Protein 1XB7 (pdb70)

Sequence (224 aa):
LEVLFQGPVNALVSHLLVVEPEKLYAMAVATLCDLFDREIVVTISWAKSIPGFSSLSLSDQMSVLQSVWMEVLVLGVAQRSLPLQDELAFAEDLVLDEEGARAAGLGELGAALLQLVRRLQALRLEREEYVLLKALALANSDSVHIEDAEAVEQLREALHEALLEYEAGRRRAGRLLLTLPLLRQTAGKVLAHFYGVKLEGKVPMHKLFLEMLEASELLKYLTT

Secondary structure (DSSP, 8-state):
-GGGGTS-HHHHHHHHHHTSPPP------HHHHHHHHHHHHHHHHHHHTSTTGGGS-HHHHHHHHHHHHHHHHHHHHHHHHTTSSSEEEEETTEEEEHHHHHHTT-TTHHHHHHHHHHHHHHHT--HHHHHHHHHHHHHT---TT-S-HHHHHHHHHHHHHHHHHHHH---HHHHHHTTHHHHHHHHHHHHHHHHHHHHH--S---HHHHHHHH-/-HHHHHH--

GO terms:
  GO:1990837 sequence-specific double-stranded DNA binding (F, IDA)
  GO:0005634 nucleus (C, IDA)
  GO:0005737 cytoplasm (C, IDA)
  GO:0003700 DNA-binding transcription factor activity (F, IDA)
  GO:0043565 sequence-specific DNA binding (F, IDA)
  GO:0006355 regulation of DNA-templated transcription (P, IMP)
  GO:0005515 protein binding (F, IPI)
  GO:0005654 nucleoplasm (C, TAS)
  GO:0001650 fibrillar center (C, IDA)
  GO:0005654 nucleoplasm (C, IDA)
  GO:0019904 protein domain specific binding (F, IPI)

Radius of gyration: 17.04 Å; Cα contacts (8 Å, |Δi|>4): 255; chains: 2; bounding box: 38×49×40 Å

Nearest PDB structures (foldseek):
  1xb7-assembly1_A-2  TM=1.005E+00  e=4.936E-31  Homo sapiens
  3d24-assembly2_A  TM=9.897E-01  e=3.968E-26  Homo sapiens
  2pjl-assembly1_A  TM=9.346E-01  e=5.563E-26  Homo sapiens
  3k6p-assembly1_A  TM=9.325E-01  e=4.882E-25  Homo sapiens
  7e2e-assembly1_B  TM=9.592E-01  e=4.497E-24  Homo sapiens

Solvent-accessible surface area: 11064 Å² total; per-residue (Å²): 104,87,102,35,56,146,36,102,24,110,41,1,8,56,35,2,53,120,32,23,46,159,138,42,122,2,172,84,32,53,34,1,3,40,0,7,18,68,15,1,49,43,7,3,66,9,0,53,30,1,0,9,0,68,77,9,64,77,62,1,7,44,7,2,1,43,46,0,4,3,10,4,10,5,2,7,4,0,32,78,0,25,115,58,150,88,66,0,9,6,3,95,72,34,68,25,58,80,143,20,0,127,89,6,30,2,30,129,12,1,41,11,4,8,90,0,3,128,108,1,57,84,30,201,16,85,112,56,2,8,3,1,0,10,0,7,2,0,0,47,5,93,22,146,119,34,143,74,69,142,25,3,83,130,10,67,96,28,0,66,87,5,0,60,80,49,35,57,103,229,179,58,8,31,106,0,52,113,2,23,90,23,1,92,102,2,3,35,94,4,56,69,51,0,89,33,11,65,127,118,58,171,30,115,27,98,160,7,0,64,52,4,11,73,75,79,38,1,75,122,81,9,76,135

Foldseek 3Di:
DQCCLVDALVSVLVLLVVLDDDFDDQVQLLSLLVLLLVVLVSVLVSQVSRHLLVVADPVQNVQLCLQCVLLLLLLVQLVVCLVDDQWTPNGPHDIAHQVRCVVSVQPCLSVLSVVLSVLVNVLVDDPSLSSLLSQLSSLVGPGPPHDPPVSSVVSNVSSLVSNCSVVVCHCSSVSSVVSSVSSSVSSVSSLVSVLVVVVVVPRDHDDSSVVSSVD/DVVVVVVVD

Structure (mmCIF, N/CA/C/O backbone):
data_1XB7
#
_entry.id   1XB7
#
_cell.length_a   109.999
_cell.length_b   109.999
_cell.length_c   104.671
_cell.angle_alpha   90.00
_cell.angle_beta   90.00
_cell.angle_gamma   120.00
#
_symmetry.space_group_name_H-M   'P 65 2 2'
#
loop_
_entity.id
_entity.type
_entity.pdbx_description
1 polymer 'Steroid hormone receptor ERR1'
2 polymer 'Peroxisome proliferator activated receptor gamma coactivator 1 alpha'
3 non-polymer 'IODIDE ION'
4 water water
#
loop_
_atom_site.group_PDB
_atom_site.id
_atom_site.type_symbol
_atom_site.label_atom_id
_atom_site.label_alt_id
_atom_site.label_comp_id
_atom_site.label_asym_id
_atom_site.label_entity_id
_atom_site.label_seq_id
_atom_site.pdbx_PDB_ins_code
_atom_site.Cartn_x
_atom_site.Cartn_y
_atom_site.Cartn_z
_atom_site.occupancy
_atom_site.B_iso_or_equiv
_atom_site.auth_seq_id
_atom_site.auth_comp_id
_atom_site.auth_asym_id
_atom_site.auth_atom_id
_atom_site.pdbx_PDB_model_num
ATOM 1 N N . LEU A 1 10 ? 1.206 50.915 16.766 1.00 46.29 282 LEU A N 1
ATOM 2 C CA . LEU A 1 10 ? -0.043 50.407 17.415 1.00 46.39 282 LEU A CA 1
ATOM 3 C C . LEU A 1 10 ? -0.738 49.266 16.663 1.00 46.70 282 LEU A C 1
ATOM 4 O O . LEU A 1 10 ? -1.320 48.401 17.280 1.00 46.08 282 LEU A O 1
ATOM 9 N N . GLU A 1 11 ? -0.670 49.261 15.342 1.00 47.84 283 GLU A N 1
ATOM 10 C CA . GLU A 1 11 ? -1.367 48.244 14.540 1.00 49.17 283 GLU A CA 1
ATOM 11 C C . GLU A 1 11 ? -0.894 46.811 14.756 1.00 48.83 283 GLU A C 1
ATOM 12 O O . GLU A 1 11 ? -1.634 45.856 14.480 1.00 49.69 283 GLU A O 1
ATOM 18 N N . VAL A 1 12 ? 0.331 46.678 15.242 1.00 48.01 284 VAL A N 1
ATOM 19 C CA . VAL A 1 12 ? 0.928 45.400 15.573 1.00 47.31 284 VAL A CA 1
ATOM 20 C C . VAL A 1 12 ? 0.169 44.658 16.692 1.00 46.65 284 VAL A C 1
ATOM 21 O O . VAL A 1 12 ? 0.279 43.423 16.831 1.00 46.55 284 VAL A O 1
ATOM 25 N N . LEU A 1 13 ? -0.617 45.401 17.472 1.00 45.23 285 LEU A N 1
ATOM 26 C CA . LEU A 1 13 ? -1.465 44.806 18.488 1.00 43.90 285 LEU A CA 1
ATOM 27 C C . LEU A 1 13 ? -2.576 43.926 17.887 1.00 43.44 285 LEU A C 1
ATOM 28 O O . LEU A 1 13 ? -3.188 43.141 18.601 1.00 42.68 285 LEU A O 1
ATOM 33 N N . PHE A 1 14 ? -2.839 44.055 16.593 1.00 43.50 286 PHE A N 1
ATOM 34 C CA . PHE A 1 14 ? -3.816 43.192 15.933 1.00 44.07 286 PHE A CA 1
ATOM 35 C C . PHE A 1 14 ? -3.165 41.911 15.479 1.00 44.99 286 PHE A C 1
ATOM 36 O O . PHE A 1 14 ? -3.845 40.941 15.243 1.00 44.95 286 PHE A O 1
ATOM 44 N N . GLN A 1 15 ? -1.840 41.908 15.395 1.00 46.89 287 GLN A N 1
ATOM 45 C CA . GLN A 1 15 ? -1.085 40.782 14.823 1.00 48.02 287 GLN A CA 1
ATOM 46 C C . GLN A 1 15 ? -0.651 39.752 15.865 1.00 47.69 287 GLN A C 1
ATOM 47 O O . GLN A 1 15 ? -0.703 38.552 15.578 1.00 48.52 287 GLN A O 1
ATOM 53 N N . GLY A 1 16 ? -0.285 40.197 17.072 1.00 46.88 288 GLY A N 1
ATOM 54 C CA . GLY A 1 16 ? 0.014 39.284 18.180 1.00 45.87 288 GLY A CA 1
ATOM 55 C C . GLY A 1 16 ? -1.209 38.723 18.916 1.00 44.75 288 GLY A C 1
ATOM 56 O O . GLY A 1 16 ? -2.338 38.831 18.430 1.00 44.88 288 GLY A O 1
ATOM 57 N N . PRO A 1 17 ? -0.999 38.126 20.097 1.00 43.20 289 PRO A N 1
ATOM 58 C CA . PRO A 1 17 ? -2.120 37.603 20.899 1.00 41.34 289 PRO A CA 1
ATOM 59 C C . PRO A 1 17 ? -2.957 38.705 21.492 1.00 39.45 289 PRO A C 1
ATOM 60 O O . PRO A 1 17 ? -2.432 39.768 21.824 1.00 40.12 289 PRO A O 1
ATOM 64 N N . VAL A 1 18 ? -4.243 38.428 21.678 1.00 36.60 290 VAL A N 1
ATOM 65 C CA . VAL A 1 18 ? -5.194 39.460 22.035 1.00 34.33 290 VAL A CA 1
ATOM 66 C C . VAL A 1 18 ? -4.979 40.057 23.433 1.00 32.42 290 VAL A C 1
ATOM 67 O O . VAL A 1 18 ? -5.373 41.206 23.644 1.00 31.67 290 VAL A O 1
ATOM 71 N N . ASN A 1 19 ? -4.383 39.310 24.372 1.00 30.05 291 ASN A N 1
ATOM 72 C CA . ASN A 1 19 ? -4.140 39.849 25.727 1.00 28.38 291 ASN A CA 1
ATOM 73 C C . ASN A 1 19 ? -3.320 41.155 25.700 1.00 27.44 291 ASN A C 1
ATOM 74 O O . ASN A 1 19 ? -3.560 42.052 26.488 1.00 26.82 291 ASN A O 1
ATOM 79 N N . ALA A 1 20 ? -2.394 41.271 24.757 1.00 26.80 292 ALA A N 1
ATOM 80 C CA . ALA A 1 20 ? -1.634 42.498 24.587 1.00 26.78 292 ALA A CA 1
ATOM 81 C C . ALA A 1 20 ? -2.533 43.647 24.172 1.00 27.09 292 ALA A C 1
ATOM 82 O O . ALA A 1 20 ? -2.384 44.747 24.705 1.00 28.05 292 ALA A O 1
ATOM 84 N N . LEU A 1 21 ? -3.468 43.392 23.247 1.00 27.45 293 LEU A N 1
ATOM 85 C CA . LEU A 1 21 ? -4.417 44.410 22.769 1.00 27.09 293 LEU A CA 1
ATOM 86 C C . LEU A 1 21 ? -5.283 44.851 23.926 1.00 26.51 293 LEU A C 1
ATOM 87 O O . LEU A 1 21 ? -5.454 46.038 24.164 1.00 26.16 293 LEU A O 1
ATOM 92 N N . VAL A 1 22 ? -5.795 43.883 24.670 1.00 26.28 294 VAL A N 1
ATOM 93 C CA . VAL A 1 22 ? -6.704 44.171 25.752 1.00 26.88 294 VAL A CA 1
ATOM 94 C C . VAL A 1 22 ? -6.024 44.978 26.842 1.00 27.54 294 VAL A C 1
ATOM 95 O O . VAL A 1 22 ? -6.632 45.921 27.357 1.00 27.66 294 VAL A O 1
ATOM 99 N N . SER A 1 23 ? -4.772 44.643 27.180 1.00 27.42 295 SER A N 1
ATOM 100 C CA . SER A 1 23 ? -4.050 45.428 28.174 1.00 28.39 295 SER A CA 1
ATOM 101 C C . SER A 1 23 ? -3.794 46.854 27.664 1.00 28.21 295 SER A C 1
ATOM 102 O O . SER A 1 23 ? -3.915 47.806 28.430 1.00 27.27 295 SER A O 1
ATOM 105 N N . HIS A 1 24 ? -3.470 47.010 26.384 1.00 28.34 296 HIS A N 1
ATOM 106 C CA . HIS A 1 24 ? -3.364 48.351 25.841 1.00 29.26 296 HIS A CA 1
ATOM 107 C C . HIS A 1 24 ? -4.661 49.170 26.032 1.00 29.40 296 HIS A C 1
ATOM 108 O O . HIS A 1 24 ? -4.613 50.334 26.437 1.00 29.45 296 HIS A O 1
ATOM 115 N N . LEU A 1 25 ? -5.813 48.555 25.784 1.00 29.25 297 LEU A N 1
ATOM 116 C CA . LEU A 1 25 ? -7.091 49.259 25.898 1.00 28.93 297 LEU A CA 1
ATOM 117 C C . LEU A 1 25 ? -7.405 49.622 27.338 1.00 29.30 297 LEU A C 1
ATOM 118 O O . LEU A 1 25 ? -7.915 50.698 27.601 1.00 29.48 297 LEU A O 1
ATOM 123 N N . LEU A 1 26 ? -7.059 48.749 28.277 1.00 29.86 298 LEU A N 1
ATOM 124 C CA . LEU A 1 26 ? -7.169 49.082 29.699 1.00 30.11 298 LEU A CA 1
ATOM 125 C C . LEU A 1 26 ? -6.258 50.224 30.124 1.00 30.85 298 LEU A C 1
ATOM 126 O O . LEU A 1 26 ? -6.676 51.068 30.912 1.00 31.72 298 LEU A O 1
ATOM 131 N N . VAL A 1 27 ? -5.035 50.273 29.598 1.00 31.54 299 VAL A N 1
ATOM 132 C CA . VAL A 1 27 ? -4.069 51.317 29.957 1.00 31.95 299 VAL A CA 1
ATOM 133 C C . VAL A 1 27 ? -4.508 52.693 29.441 1.00 32.63 299 VAL A C 1
ATOM 134 O O . VAL A 1 27 ? -4.401 53.678 30.137 1.00 32.60 299 VAL A O 1
ATOM 138 N N . VAL A 1 28 ? -5.025 52.763 28.225 1.00 33.94 300 VAL A N 1
ATOM 139 C CA . VAL A 1 28 ? -5.490 54.043 27.680 1.00 35.01 300 VAL A CA 1
ATOM 140 C C . VAL A 1 28 ? -6.952 54.415 28.064 1.00 36.55 300 VAL A C 1
ATOM 141 O O . VAL A 1 28 ? -7.480 55.386 27.564 1.00 36.28 300 VAL A O 1
ATOM 145 N N . GLU A 1 29 ? -7.611 53.638 28.917 1.00 38.83 301 GLU A N 1
ATOM 146 C CA . GLU A 1 29 ? -8.902 54.059 29.462 1.00 41.38 301 GLU A CA 1
ATOM 147 C C . GLU A 1 29 ? -8.723 55.439 30.082 1.00 43.66 301 GLU A C 1
ATOM 148 O O . GLU A 1 29 ? -7.789 55.628 30.869 1.00 43.71 301 GLU A O 1
ATOM 154 N N . PRO A 1 30 ? -9.581 56.407 29.738 1.00 46.64 302 PRO A N 1
ATOM 155 C CA . PRO A 1 30 ? -9.487 57.750 30.351 1.00 47.99 302 PRO A CA 1
ATOM 156 C C . PRO A 1 30 ? -9.700 57.721 31.856 1.00 49.68 302 PRO A C 1
ATOM 157 O O . PRO A 1 30 ? -10.442 56.891 32.350 1.00 48.86 302 PRO A O 1
ATOM 161 N N . GLU A 1 31 ? -9.025 58.612 32.574 1.00 52.92 303 GLU A N 1
ATOM 162 C CA . GLU A 1 31 ? -9.082 58.599 34.029 1.00 55.35 303 GLU A CA 1
ATOM 163 C C . GLU A 1 31 ? -10.389 59.255 34.464 1.00 56.25 303 GLU A C 1
ATOM 164 O O . GLU A 1 31 ? -11.060 59.943 33.684 1.00 55.94 303 GLU A O 1
ATOM 170 N N . LYS A 1 32 ? -10.740 58.991 35.716 1.00 58.36 304 LYS A N 1
ATOM 171 C CA . LYS A 1 32 ? -11.962 59.501 36.349 1.00 60.01 304 LYS A CA 1
ATOM 172 C C . LYS A 1 32 ? -12.071 60.999 36.102 1.00 60.88 304 LYS A C 1
ATOM 173 O O . LYS A 1 32 ? -11.080 61.713 36.195 1.00 60.69 304 LYS A O 1
ATOM 179 N N . LEU A 1 33 ? -13.262 61.477 35.775 1.00 62.54 305 LEU A N 1
ATOM 180 C CA . LEU A 1 33 ? -13.462 62.912 35.612 1.00 63.87 305 LEU A CA 1
ATOM 181 C C . LEU A 1 33 ? -14.351 63.434 36.738 1.00 65.06 305 LEU A C 1
ATOM 182 O O . LEU A 1 33 ? -15.296 62.755 37.158 1.00 65.27 305 LEU A O 1
ATOM 187 N N . TYR A 1 34 ? -14.011 64.624 37.242 1.00 66.17 306 TYR A N 1
ATOM 188 C CA . TYR A 1 34 ? -14.816 65.351 38.224 1.00 67.25 306 TYR A CA 1
ATOM 189 C C . TYR A 1 34 ? -15.602 66.438 37.500 1.00 67.71 306 TYR A C 1
ATOM 190 O O . TYR A 1 34 ? -15.135 66.977 36.501 1.00 67.80 306 TYR A O 1
ATOM 199 N N . ALA A 1 35 ? -16.790 66.761 38.004 1.00 68.26 307 ALA A N 1
ATOM 200 C CA . ALA A 1 35 ? -17.726 67.642 37.309 1.00 68.69 307 ALA A CA 1
ATOM 201 C C . ALA A 1 35 ? -17.815 69.066 37.874 1.00 69.34 307 ALA A C 1
ATOM 202 O O . ALA A 1 35 ? -18.162 69.995 37.127 1.00 68.98 307 ALA A O 1
ATOM 204 N N . MET A 1 36 ? -17.500 69.220 39.170 1.00 70.29 308 MET A N 1
ATOM 205 C CA . MET A 1 36 ? -17.689 70.471 39.945 1.00 71.11 308 MET A CA 1
ATOM 206 C C . MET A 1 36 ? -19.178 70.803 40.138 1.00 70.83 308 MET A C 1
ATOM 207 O O . MET A 1 36 ? -19.934 70.019 40.726 1.00 70.50 308 MET A O 1
ATOM 212 N N . ALA A 1 48 ? -27.886 73.055 37.023 1.00 68.88 320 ALA A N 1
ATOM 213 C CA . ALA A 1 48 ? -27.111 71.819 37.008 1.00 68.89 320 ALA A CA 1
ATOM 214 C C . ALA A 1 48 ? -27.169 71.127 35.641 1.00 68.81 320 ALA A C 1
ATOM 215 O O . ALA A 1 48 ? -26.821 69.944 35.510 1.00 69.41 320 ALA A O 1
ATOM 217 N N . VAL A 1 49 ? -27.623 71.864 34.628 1.00 68.32 321 VAL A N 1
ATOM 218 C CA . VAL A 1 49 ? -27.597 71.392 33.239 1.00 67.51 321 VAL A CA 1
ATOM 219 C C . VAL A 1 49 ? -26.294 71.873 32.633 1.00 66.55 321 VAL A C 1
ATOM 220 O O . VAL A 1 49 ? -25.700 71.195 31.800 1.00 66.68 321 VAL A O 1
ATOM 224 N N . ALA A 1 50 ? -25.870 73.064 33.059 1.00 65.17 322 ALA A N 1
ATOM 225 C CA . ALA A 1 50 ? -24.576 73.630 32.704 1.00 63.80 322 ALA A CA 1
ATOM 226 C C . ALA A 1 50 ? -23.402 72.819 33.261 1.00 62.38 322 ALA A C 1
ATOM 227 O O . ALA A 1 50 ? -22.281 72.958 32.782 1.00 62.21 322 ALA A O 1
ATOM 229 N N . THR A 1 51 ? -23.646 72.005 34.283 1.00 60.61 323 THR A N 1
ATOM 230 C CA . THR A 1 51 ? -22.606 71.133 34.815 1.00 59.39 323 THR A CA 1
ATOM 231 C C . THR A 1 51 ? -22.304 70.037 33.819 1.00 57.72 323 THR A C 1
ATOM 232 O O . THR A 1 51 ? -21.146 69.740 33.563 1.00 57.50 323 THR A O 1
ATOM 236 N N . LEU A 1 52 ? -23.356 69.433 33.275 1.00 55.94 324 LEU A N 1
ATOM 237 C CA . LEU A 1 52 ? -23.213 68.331 32.332 1.00 54.48 324 LEU A CA 1
ATOM 238 C C . LEU A 1 52 ? -22.641 68.808 31.002 1.00 52.91 324 LEU A C 1
ATOM 239 O O . LEU A 1 52 ? -21.835 68.117 30.395 1.00 52.54 324 LEU A O 1
ATOM 244 N N . CYS A 1 53 ? -23.045 69.994 30.563 1.00 51.02 325 CYS A N 1
ATOM 245 C CA . CYS A 1 53 ? -22.497 70.576 29.353 1.00 49.68 325 CYS A CA 1
ATOM 246 C C . CYS A 1 53 ? -21.017 70.788 29.465 1.00 48.96 325 CYS A C 1
ATOM 247 O O . CYS A 1 53 ? -20.297 70.589 28.496 1.00 48.99 325 CYS A O 1
ATOM 250 N N . ASP A 1 54 ? -20.566 71.220 30.634 1.00 48.10 326 ASP A N 1
ATOM 251 C CA . ASP A 1 54 ? -19.134 71.409 30.875 1.00 47.90 326 ASP A CA 1
ATOM 252 C C . ASP A 1 54 ? -18.418 70.060 30.878 1.00 45.87 326 ASP A C 1
ATOM 253 O O . ASP A 1 54 ? -17.380 69.902 30.270 1.00 45.60 326 ASP A O 1
ATOM 258 N N . LEU A 1 55 ? -19.014 69.097 31.562 1.00 44.35 327 LEU A N 1
ATOM 259 C CA . LEU A 1 55 ? -18.460 67.767 31.714 1.00 42.92 327 LEU A CA 1
ATOM 260 C C . LEU A 1 55 ? -18.410 67.038 30.374 1.00 42.14 327 LEU A C 1
ATOM 261 O O . LEU A 1 55 ? -17.426 66.379 30.084 1.00 41.81 327 LEU A O 1
ATOM 266 N N . PHE A 1 56 ? -19.452 67.178 29.555 1.00 41.10 328 PHE A N 1
ATOM 267 C CA . PHE A 1 56 ? -19.510 66.498 28.263 1.00 40.65 328 PHE A CA 1
ATOM 268 C C . PHE A 1 56 ? -18.506 67.093 27.300 1.00 40.43 328 PHE A C 1
ATOM 269 O O . PHE A 1 56 ? -17.957 66.375 26.464 1.00 39.85 328 PHE A O 1
ATOM 277 N N . ASP A 1 57 ? -18.261 68.398 27.420 1.00 40.34 329 ASP A N 1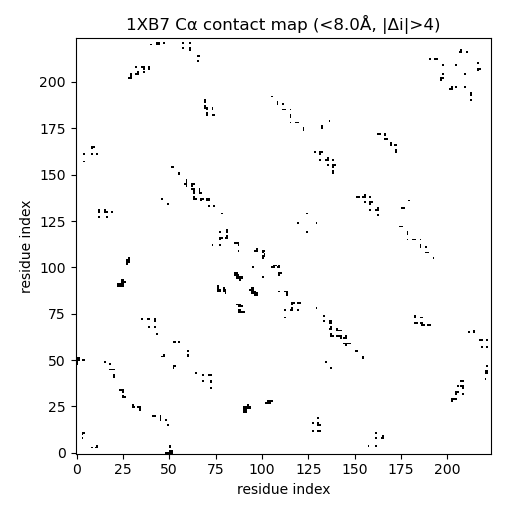
ATOM 278 C CA . ASP A 1 57 ? -17.296 69.068 26.562 1.00 40.44 329 ASP A CA 1
ATOM 279 C C . ASP A 1 57 ? -15.920 68.515 26.825 1.00 39.52 329 ASP A C 1
ATOM 280 O O . ASP A 1 57 ? -15.182 68.209 25.915 1.00 38.78 329 ASP A O 1
ATOM 285 N N . ARG A 1 58 ? -15.585 68.394 28.095 1.00 39.36 330 ARG A N 1
ATOM 286 C CA . ARG A 1 5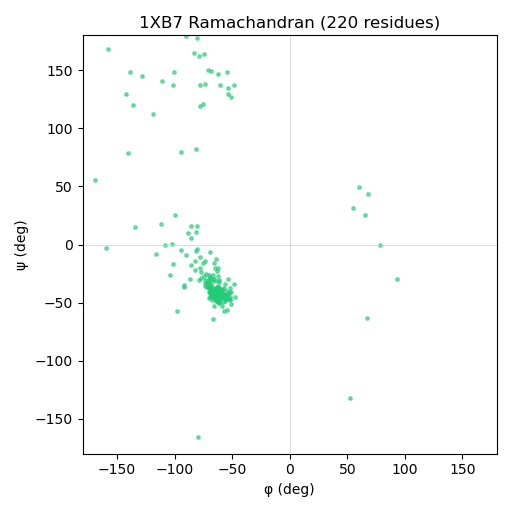8 ? -14.317 67.809 28.486 1.00 39.48 330 ARG A CA 1
ATOM 287 C C . ARG A 1 58 ? -14.155 66.323 28.161 1.00 38.44 330 ARG A C 1
ATOM 288 O O . ARG A 1 58 ? -13.040 65.871 27.926 1.00 38.45 330 ARG A O 1
ATOM 296 N N . GLU A 1 59 ? -15.247 65.574 28.133 1.00 37.41 331 GLU A N 1
ATOM 297 C CA . GLU A 1 59 ? -15.169 64.178 27.789 1.00 37.54 331 GLU A CA 1
ATOM 298 C C . GLU A 1 59 ? -15.003 63.961 26.297 1.00 36.25 331 GLU A C 1
ATOM 299 O O . GLU A 1 59 ? -14.478 62.945 25.883 1.00 36.39 331 GLU A O 1
ATOM 305 N N . ILE A 1 60 ? -15.420 64.921 25.491 1.00 34.98 332 ILE A N 1
ATOM 306 C CA . ILE A 1 60 ? -15.128 64.874 24.071 1.00 33.84 332 ILE A CA 1
ATOM 307 C C . ILE A 1 60 ? -13.624 64.971 23.850 1.00 33.04 332 ILE A C 1
ATOM 308 O O . ILE A 1 60 ? -13.075 64.247 23.013 1.00 32.23 332 ILE A O 1
ATOM 313 N N . VAL A 1 61 ? -12.954 65.842 24.605 1.00 32.00 333 VAL A N 1
ATOM 314 C CA . VAL A 1 61 ? -11.505 66.035 24.434 1.00 31.63 333 VAL A CA 1
ATOM 315 C C . VAL A 1 61 ? -10.778 64.735 24.738 1.00 31.16 333 VAL A C 1
ATOM 316 O O . VAL A 1 61 ? -9.942 64.287 23.979 1.00 30.79 333 VAL A O 1
ATOM 320 N N . VAL A 1 62 ? -11.128 64.161 25.881 1.00 31.22 334 VAL A N 1
ATOM 321 C CA . VAL A 1 62 ? -10.649 62.865 26.353 1.00 31.04 334 VAL A CA 1
ATOM 322 C C . VAL A 1 62 ? -10.955 61.725 25.367 1.00 30.64 334 VAL A C 1
ATOM 323 O O . VAL A 1 62 ? -10.107 60.885 25.070 1.00 29.98 334 VAL A O 1
ATOM 327 N N . THR A 1 63 ? -12.175 61.707 24.864 1.00 29.86 335 THR A N 1
ATOM 328 C CA . THR A 1 63 ? -12.560 60.735 23.863 1.00 29.62 335 THR A CA 1
ATOM 329 C C . THR A 1 63 ? -11.698 60.854 22.581 1.00 29.55 335 THR A C 1
ATOM 330 O O . THR A 1 63 ? -11.289 59.846 22.021 1.00 29.14 335 THR A O 1
ATOM 334 N N . ILE A 1 64 ? -11.399 62.075 22.137 1.00 29.50 336 ILE A N 1
ATOM 335 C CA . ILE A 1 64 ? -10.605 62.252 20.920 1.00 29.16 336 ILE A CA 1
ATOM 336 C C . ILE A 1 64 ? -9.224 61.620 21.037 1.00 29.49 336 ILE A C 1
ATOM 337 O O . ILE A 1 64 ? -8.788 60.918 20.108 1.00 29.56 336 ILE A O 1
ATOM 342 N N . SER A 1 65 ? -8.529 61.872 22.150 1.00 29.52 337 SER A N 1
ATOM 343 C CA . SER A 1 65 ? -7.198 61.286 22.335 1.00 29.89 337 SER A CA 1
ATOM 344 C C . SER A 1 65 ? -7.300 59.792 22.621 1.00 28.41 337 SER A C 1
ATOM 345 O O . SER A 1 65 ? -6.382 59.055 22.288 1.00 28.99 337 SER A O 1
ATOM 348 N N . TRP A 1 66 ? -8.430 59.343 23.156 1.00 26.77 338 TRP A N 1
ATOM 349 C CA . TRP A 1 66 ? -8.675 57.906 23.367 1.00 25.61 338 TRP A CA 1
ATOM 350 C C . TRP A 1 66 ? -8.755 57.219 22.008 1.00 25.08 338 TRP A C 1
ATOM 351 O O . TRP A 1 66 ? -8.031 56.274 21.738 1.00 24.79 338 TRP A O 1
ATOM 362 N N . ALA A 1 67 ? -9.604 57.737 21.134 1.00 25.12 339 ALA A N 1
ATOM 363 C CA . ALA A 1 67 ? -9.727 57.248 19.766 1.00 25.09 339 ALA A CA 1
ATOM 364 C C . ALA A 1 67 ? -8.359 57.087 19.094 1.00 26.28 339 ALA A C 1
ATOM 365 O O . ALA A 1 67 ? -8.067 56.062 18.494 1.00 25.37 339 ALA A O 1
ATOM 367 N N . LYS A 1 68 ? -7.499 58.085 19.244 1.00 28.23 340 LYS A N 1
ATOM 368 C CA . LYS A 1 68 ? -6.162 58.034 18.651 1.00 30.00 340 LYS A CA 1
ATOM 369 C C . LYS A 1 68 ? -5.274 56.892 19.153 1.00 30.18 340 LYS A C 1
ATOM 370 O O . LYS A 1 68 ? -4.444 56.398 18.401 1.00 30.50 340 LYS A O 1
ATOM 376 N N . SER A 1 69 ? -5.471 56.472 20.399 1.00 30.00 341 SER A N 1
ATOM 377 C CA . SER A 1 69 ? -4.844 55.275 20.942 1.00 29.74 341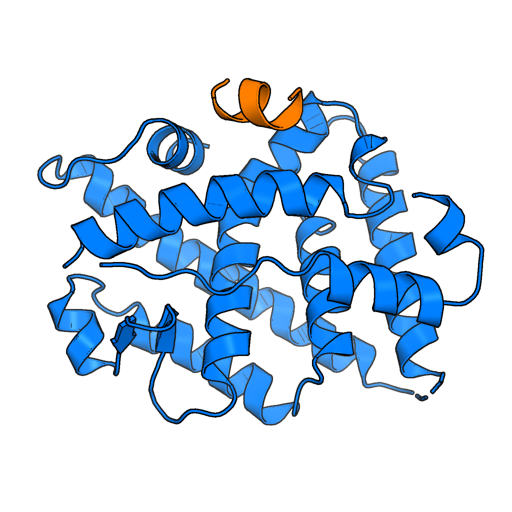 SER A CA 1
ATOM 378 C C . SER A 1 69 ? -5.531 53.940 20.562 1.00 29.34 341 SER A C 1
ATOM 379 O O . SER A 1 69 ? -5.065 52.889 20.954 1.00 29.55 341 SER A O 1
ATOM 382 N N . ILE A 1 70 ? -6.654 53.962 19.849 1.00 28.82 342 ILE A N 1
ATOM 383 C CA . ILE A 1 70 ? -7.214 52.725 19.327 1.00 28.08 342 ILE A CA 1
ATOM 384 C C . ILE A 1 70 ? -6.431 52.304 18.110 1.00 27.73 342 ILE A C 1
ATOM 385 O O . ILE A 1 70 ? -6.396 53.022 17.125 1.00 26.92 342 ILE A O 1
ATOM 390 N N . PRO A 1 71 ? -5.818 51.127 18.158 1.00 27.82 343 PRO A N 1
ATOM 391 C CA . PRO A 1 71 ? -5.091 50.630 16.995 1.00 28.24 343 PRO A CA 1
ATOM 392 C C . PRO A 1 71 ? -5.958 50.617 15.721 1.00 28.85 343 PRO A C 1
ATOM 393 O O . PRO A 1 71 ? -7.132 50.209 15.747 1.00 28.45 343 PRO A O 1
ATOM 397 N N . GLY A 1 72 ? -5.369 51.099 14.631 1.00 29.27 344 GLY A N 1
ATOM 398 C CA . GLY A 1 72 ? -6.037 51.225 13.354 1.00 29.77 344 GLY A CA 1
ATOM 399 C C . GLY A 1 72 ? -6.691 52.585 13.093 1.00 30.71 344 GLY A C 1
ATOM 400 O O . GLY A 1 72 ? -6.787 52.992 11.927 1.00 31.20 344 GLY A O 1
ATOM 401 N N . PHE A 1 73 ? -7.135 53.274 14.145 1.00 30.65 345 PHE A N 1
ATOM 402 C CA . PHE A 1 73 ? -7.941 54.475 13.978 1.00 31.78 345 PHE A CA 1
ATOM 403 C C . PHE A 1 73 ? -7.197 55.572 13.230 1.00 33.33 345 PHE A C 1
ATOM 404 O O . PHE A 1 73 ? -7.725 56.159 12.269 1.00 32.69 345 PHE A O 1
ATOM 412 N N . SER A 1 74 ? -5.976 55.840 13.689 1.00 34.85 346 SER A N 1
ATOM 413 C CA . SER A 1 74 ? -5.105 56.849 13.085 1.00 36.70 346 SER A CA 1
ATOM 414 C C . SER A 1 74 ? -4.669 56.555 11.646 1.00 37.53 346 SER A C 1
ATOM 415 O O . SER A 1 74 ? -4.152 57.446 10.998 1.00 38.53 346 SER A O 1
ATOM 418 N N . SER A 1 75 ? -4.878 55.327 11.153 1.00 38.11 347 SER A N 1
ATOM 419 C CA . SER A 1 75 ? -4.629 54.970 9.748 1.00 38.75 347 SER A CA 1
ATOM 420 C C . SER A 1 75 ? -5.781 55.360 8.809 1.00 38.43 347 SER A C 1
ATOM 421 O O . SER A 1 75 ? -5.626 55.328 7.591 1.00 39.51 347 SER A O 1
ATOM 424 N N . LEU A 1 76 ? -6.941 55.681 9.366 1.00 37.89 348 LEU A N 1
ATOM 425 C CA . LEU A 1 76 ? -8.024 56.272 8.587 1.00 36.94 348 LEU A CA 1
ATOM 426 C C . LEU A 1 76 ? -7.586 57.680 8.165 1.00 36.42 348 LEU A C 1
ATOM 427 O O . LEU A 1 76 ? -6.833 58.360 8.879 1.00 35.10 348 LEU A O 1
ATOM 432 N N . SER A 1 77 ? -8.070 58.114 7.006 1.00 35.78 349 SER A N 1
ATOM 433 C CA . SER A 1 77 ? -7.936 59.509 6.588 1.00 35.53 349 SER A CA 1
ATOM 434 C C . SER A 1 77 ? -8.509 60.391 7.686 1.00 35.34 349 SER A C 1
ATOM 435 O O . SER A 1 77 ? -9.434 59.979 8.386 1.00 35.49 349 SER A O 1
ATOM 438 N N . LEU A 1 78 ? -7.960 61.593 7.842 1.00 35.36 350 LEU A N 1
ATOM 439 C CA . LEU A 1 78 ? -8.429 62.514 8.860 1.00 35.77 350 LEU A CA 1
ATOM 440 C C . LEU A 1 78 ? -9.885 62.805 8.717 1.00 35.30 350 LEU A C 1
ATOM 441 O O . LEU A 1 78 ? -10.571 62.961 9.722 1.00 35.83 350 LEU A O 1
ATOM 446 N N . SER A 1 79 ? -10.373 62.911 7.493 1.00 34.58 351 SER A N 1
ATOM 447 C CA . SER A 1 79 ? -11.743 63.332 7.351 1.00 34.97 351 SER A CA 1
ATOM 448 C C . SER A 1 79 ? -12.669 62.166 7.756 1.00 34.06 351 SER A C 1
ATOM 449 O O . SER A 1 79 ? -13.741 62.385 8.287 1.00 33.74 351 SER A O 1
ATOM 452 N N . ASP A 1 80 ? -12.250 60.936 7.506 1.00 33.14 352 ASP A N 1
ATOM 453 C CA . ASP A 1 80 ? -12.969 59.804 8.056 1.00 33.23 352 ASP A CA 1
ATOM 454 C C . ASP A 1 80 ? -12.826 59.657 9.584 1.00 32.26 352 ASP A C 1
ATOM 455 O O . ASP A 1 80 ? -13.756 59.186 10.226 1.00 31.81 352 ASP A O 1
ATOM 460 N N . GLN A 1 81 ? -11.696 60.047 10.160 1.00 30.50 353 GLN A N 1
ATOM 461 C CA . GLN A 1 81 ? -11.567 60.038 11.603 1.00 30.12 353 GLN A CA 1
ATOM 462 C C . GLN A 1 81 ? -12.556 61.004 12.183 1.00 30.32 353 GLN A C 1
ATOM 463 O O . GLN A 1 81 ? -13.125 60.764 13.243 1.00 30.91 353 GLN A O 1
ATOM 469 N N . MET A 1 82 ? -12.743 62.108 11.470 1.00 30.35 354 MET A N 1
ATOM 470 C CA . MET A 1 82 ? -13.645 63.152 11.871 1.00 30.34 354 MET A CA 1
ATOM 471 C C . MET A 1 82 ? -15.067 62.638 11.800 1.00 29.56 354 MET A C 1
ATOM 472 O O . MET A 1 82 ? -15.796 62.776 12.752 1.00 29.50 354 MET A O 1
ATOM 477 N N . SER A 1 83 ? -15.430 61.997 10.702 1.00 29.04 355 SER A N 1
ATOM 478 C CA . SER A 1 83 ? -16.804 61.517 10.496 1.00 29.01 355 SER A CA 1
ATOM 479 C C . SER A 1 83 ? -17.259 60.470 11.501 1.00 28.43 355 SER A C 1
ATOM 480 O O . SER A 1 83 ? -18.385 60.511 11.987 1.00 28.83 355 SER A O 1
ATOM 483 N N . VAL A 1 84 ? -16.375 59.523 11.782 1.00 27.88 356 VAL A N 1
ATOM 484 C CA . VAL A 1 84 ? -16.592 58.512 12.788 1.00 27.43 356 VAL A CA 1
ATOM 485 C C . VAL A 1 84 ? -16.863 59.158 14.156 1.00 27.93 356 VAL A C 1
ATOM 486 O O . VAL A 1 84 ? -17.920 58.953 14.764 1.00 27.28 356 VAL A O 1
ATOM 490 N N . LEU A 1 85 ? -15.924 59.981 14.600 1.00 27.90 357 LEU A N 1
ATOM 491 C CA . LEU A 1 85 ? -16.031 60.588 15.892 1.00 28.36 357 LEU A CA 1
ATOM 492 C C . LEU A 1 85 ? -17.265 61.427 16.026 1.00 29.46 357 LEU A C 1
ATOM 493 O O . LEU A 1 85 ? -17.897 61.422 17.063 1.00 29.77 357 LEU A O 1
ATOM 498 N N . GLN A 1 86 ? -17.626 62.165 14.997 1.00 30.27 358 GLN A N 1
ATOM 499 C CA . GLN A 1 86 ? -18.757 63.035 15.160 1.00 31.35 358 GLN A CA 1
ATOM 500 C C . GLN A 1 86 ? -20.095 62.290 15.073 1.00 31.25 358 GLN A C 1
ATOM 501 O O . GLN A 1 86 ? -21.129 62.815 15.451 1.00 30.87 358 GLN A O 1
ATOM 507 N N . SER A 1 87 ? -20.057 61.035 14.657 1.00 31.48 359 SER A N 1
ATOM 508 C CA . SER A 1 87 ? -21.240 60.199 14.694 1.00 31.33 359 SER A CA 1
ATOM 509 C C . SER A 1 87 ? -21.297 59.211 15.857 1.00 30.60 359 SER A C 1
ATOM 510 O O . SER A 1 87 ? -22.358 58.728 16.127 1.00 30.81 359 SER A O 1
ATOM 513 N N . VAL A 1 88 ? -20.193 58.911 16.539 1.00 29.55 360 VAL A N 1
ATOM 514 C CA . VAL A 1 88 ? -20.233 57.978 17.665 1.00 28.83 360 VAL A CA 1
ATOM 515 C C . VAL A 1 88 ? -19.875 58.568 19.034 1.00 27.82 360 VAL A C 1
ATOM 516 O O . VAL A 1 88 ? -20.045 57.906 20.041 1.00 27.96 360 VAL A O 1
ATOM 520 N N . TRP A 1 89 ? -19.398 59.795 19.086 1.00 27.10 361 TRP A N 1
ATOM 521 C CA . TRP A 1 89 ? -18.897 60.345 20.330 1.00 26.78 361 TRP A CA 1
ATOM 522 C C . TRP A 1 89 ? -19.879 60.195 21.481 1.00 26.47 361 TRP A C 1
ATOM 523 O O . TRP A 1 89 ? -19.483 59.869 22.581 1.00 25.53 361 TRP A O 1
ATOM 534 N N . MET A 1 90 ? -21.161 60.415 21.227 1.00 26.98 362 MET A N 1
ATOM 535 C CA . MET A 1 90 ? -22.141 60.321 22.285 1.00 27.07 362 MET A CA 1
ATOM 536 C C . MET A 1 90 ? -22.366 58.874 22.702 1.00 27.44 362 MET A C 1
ATOM 537 O O . MET A 1 90 ? -22.584 58.590 23.880 1.00 26.75 362 MET A O 1
ATOM 542 N N . GLU A 1 91 ? -22.261 57.946 21.760 1.00 28.01 363 GLU A N 1
ATOM 543 C CA . GLU A 1 91 ? -22.279 56.527 22.124 1.00 28.78 363 GLU A CA 1
ATOM 544 C C . GLU A 1 91 ? -21.137 56.154 23.069 1.00 28.52 363 GLU A C 1
ATOM 545 O O . GLU A 1 91 ? -21.327 55.349 23.973 1.00 27.77 363 GLU A O 1
ATOM 551 N N . VAL A 1 92 ? -19.946 56.702 22.852 1.00 28.31 364 VAL A N 1
ATOM 552 C CA . VAL A 1 92 ? -18.832 56.419 23.766 1.00 28.74 364 VAL A CA 1
ATOM 553 C C . VAL A 1 92 ? -19.020 57.061 25.159 1.00 28.98 364 VAL A C 1
ATOM 554 O O . VAL A 1 92 ? -18.725 56.438 26.183 1.00 28.99 364 VAL A O 1
ATOM 558 N N . LEU A 1 93 ? -19.508 58.293 25.198 1.00 29.29 365 LEU A N 1
ATOM 559 C CA . LEU A 1 93 ? -19.768 58.948 26.464 1.00 30.85 365 LEU A CA 1
ATOM 560 C C . LEU A 1 93 ? -20.803 58.166 27.254 1.00 30.26 365 LEU A C 1
ATOM 561 O O . LEU A 1 93 ? -20.606 57.919 28.415 1.00 30.09 365 LEU A O 1
ATOM 566 N N . VAL A 1 94 ? -21.909 57.819 26.605 1.00 30.11 366 VAL A N 1
ATOM 567 C CA . VAL A 1 94 ? -23.007 57.089 27.226 1.00 29.88 366 VAL A CA 1
ATOM 568 C C . VAL A 1 94 ? -22.573 55.720 27.705 1.00 29.70 366 VAL A C 1
ATOM 569 O O . VAL A 1 94 ? -22.997 55.276 28.775 1.00 30.30 366 VAL A O 1
ATOM 573 N N . LEU A 1 95 ? -21.727 55.049 26.943 1.00 29.62 367 LEU A N 1
ATOM 574 C CA . LEU A 1 95 ? -21.210 53.746 27.371 1.00 30.29 367 LEU A CA 1
ATOM 575 C C . LEU A 1 95 ? -20.276 53.872 28.604 1.00 30.67 367 LEU A C 1
ATOM 576 O O . LEU A 1 95 ? -20.242 52.992 29.463 1.00 30.55 367 LEU A O 1
ATOM 581 N N . GLY A 1 96 ? -19.552 54.979 28.712 1.00 31.33 368 GLY A N 1
ATOM 582 C CA . GLY A 1 96 ? -18.765 55.244 29.898 1.00 31.52 368 GLY A CA 1
ATOM 583 C C . GLY A 1 96 ? -19.651 55.474 31.114 1.00 32.13 368 GLY A C 1
ATOM 584 O O . GLY A 1 96 ? -19.352 54.968 32.178 1.00 32.00 368 GLY A O 1
ATOM 585 N N . VAL A 1 97 ? -20.745 56.223 30.973 1.00 32.76 369 VAL A N 1
ATOM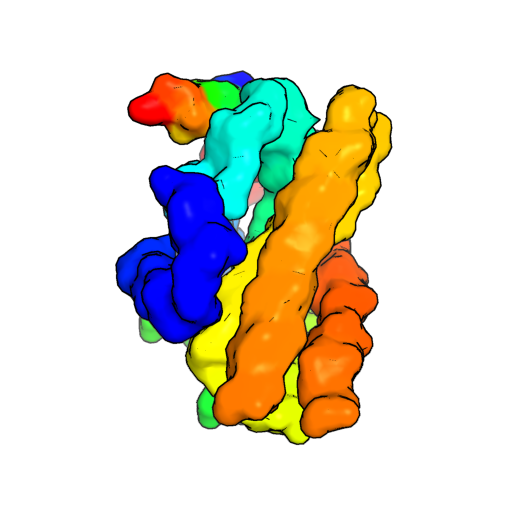 586 C CA . VAL A 1 97 ? -21.651 56.416 32.099 1.00 33.54 369 VAL A CA 1
ATOM 587 C C . VAL A 1 97 ? -22.216 55.063 32.507 1.00 34.22 369 VAL A C 1
ATOM 588 O O . VAL A 1 97 ? -22.323 54.765 33.683 1.00 34.64 369 VAL A O 1
ATOM 592 N N . ALA A 1 98 ? -22.538 54.227 31.532 1.00 34.78 370 ALA A N 1
ATOM 593 C CA . ALA A 1 98 ? -23.082 52.926 31.839 1.00 35.11 370 ALA A CA 1
ATOM 594 C C . ALA A 1 98 ? -22.113 52.045 32.650 1.00 36.00 370 ALA A C 1
ATOM 595 O O . ALA A 1 98 ? -22.562 51.522 33.672 1.00 35.51 370 ALA A O 1
ATOM 597 N N . GLN A 1 99 ? -20.831 51.883 32.225 1.00 36.15 371 GLN A N 1
ATOM 598 C CA . GLN A 1 99 ? -19.862 51.038 32.958 1.00 36.89 371 GLN A CA 1
ATOM 599 C C . GLN A 1 99 ? -19.688 51.540 34.387 1.00 36.96 371 GLN A C 1
ATOM 600 O O . GLN A 1 99 ? -19.587 50.733 35.311 1.00 37.00 371 GLN A O 1
ATOM 606 N N . ARG A 1 100 ? -19.675 52.859 34.563 1.00 36.91 372 ARG A N 1
ATOM 607 C CA . ARG A 1 100 ? -19.496 53.470 35.883 1.00 37.26 372 ARG A CA 1
ATOM 608 C C . ARG A 1 100 ? -20.705 53.257 36.793 1.00 37.10 372 ARG A C 1
ATOM 609 O O . ARG A 1 100 ? -20.576 53.258 38.006 1.00 37.58 372 ARG A O 1
ATOM 617 N N . SER A 1 101 ? -21.873 53.076 36.187 1.00 36.38 373 SER A N 1
ATOM 618 C CA . SER A 1 101 ? -23.114 52.865 36.912 1.00 35.44 373 SER A CA 1
ATOM 619 C C . SER A 1 101 ? -23.455 51.394 37.105 1.00 35.56 373 SER A C 1
ATOM 620 O O . SER A 1 101 ? -24.420 51.105 37.758 1.00 35.39 373 SER A O 1
ATOM 623 N N . LEU A 1 102 ? -22.680 50.467 36.544 1.00 36.44 374 LEU A N 1
ATOM 624 C CA . LEU A 1 102 ? -23.018 49.034 36.625 1.00 37.24 374 LEU A CA 1
ATOM 625 C C . LEU A 1 102 ? -23.152 48.479 38.058 1.00 37.79 374 LEU A C 1
ATOM 626 O O . LEU A 1 102 ? -24.103 47.729 38.317 1.00 37.84 374 LEU A O 1
ATOM 631 N N . PRO A 1 103 ? -22.233 48.824 38.976 1.00 38.49 375 PRO A N 1
ATOM 632 C CA . PRO A 1 103 ? -22.327 48.341 40.364 1.00 38.95 375 PRO A CA 1
ATOM 633 C C . PRO A 1 103 ? -23.421 49.012 41.220 1.00 39.02 375 PRO A C 1
ATOM 634 O O . PRO A 1 103 ? -23.740 48.484 42.282 1.00 39.39 375 PRO A O 1
ATOM 638 N N . LEU A 1 104 ? -23.986 50.127 40.765 1.00 39.16 376 LEU A N 1
ATOM 639 C CA . LEU A 1 104 ? -25.018 50.863 41.517 1.00 39.22 376 LEU A CA 1
ATOM 640 C C . LEU A 1 104 ? -26.428 50.373 41.178 1.00 40.67 376 LEU A C 1
ATOM 641 O O . LEU A 1 104 ? -26.590 49.481 40.343 1.00 40.70 376 LEU A O 1
ATOM 646 N N . GLN A 1 105 ? -27.446 50.957 41.815 1.00 42.23 377 GLN A N 1
ATOM 647 C CA . GLN A 1 105 ? -28.840 50.566 41.571 1.00 43.62 377 GLN A CA 1
ATOM 648 C C . GLN A 1 105 ? -29.760 51.796 41.445 1.00 43.92 377 GLN A C 1
ATOM 649 O O . GLN A 1 105 ? -29.858 52.604 42.374 1.00 43.75 377 GLN A O 1
ATOM 655 N N . ASP A 1 106 ? -30.419 51.928 40.288 1.00 44.10 378 ASP A N 1
ATOM 656 C CA . ASP A 1 106 ? -31.249 53.097 39.967 1.00 44.63 378 ASP A CA 1
ATOM 657 C C . ASP A 1 106 ? -30.505 54.409 40.100 1.00 44.44 378 ASP A C 1
ATOM 658 O O . ASP A 1 106 ? -31.111 55.430 40.422 1.00 44.90 378 ASP A O 1
ATOM 663 N N . GLU A 1 107 ? -29.204 54.382 39.839 1.00 44.41 379 GLU A N 1
ATOM 664 C CA . GLU A 1 107 ? -28.364 55.579 39.859 1.00 44.52 379 GLU A CA 1
ATOM 665 C C . GLU A 1 107 ? -27.374 55.571 38.692 1.00 43.38 379 GLU A C 1
ATOM 666 O O . GLU A 1 107 ? -26.877 54.518 38.297 1.00 43.05 379 GLU A O 1
ATOM 672 N N . LEU A 1 108 ? -27.056 56.771 38.211 1.00 42.71 380 LEU A N 1
ATOM 673 C CA . LEU A 1 108 ? -26.199 57.009 37.054 1.00 41.81 380 LEU A CA 1
ATOM 674 C C . LEU A 1 108 ? -24.979 57.805 37.454 1.00 41.96 380 LEU A C 1
ATOM 675 O O . LEU A 1 108 ? -25.085 58.973 37.800 1.00 42.32 380 LEU A O 1
ATOM 680 N N . ALA A 1 109 ? -23.819 57.168 37.398 1.00 42.34 381 ALA A N 1
ATOM 681 C CA . ALA A 1 109 ? -22.548 57.814 37.700 1.00 42.66 381 ALA A CA 1
ATOM 682 C C . ALA A 1 109 ? -22.013 58.605 36.506 1.00 43.30 381 ALA A C 1
ATOM 683 O O . ALA A 1 109 ? -21.161 58.117 35.762 1.00 44.24 381 ALA A O 1
ATOM 685 N N . PHE A 1 110 ? -22.509 59.823 36.329 1.00 43.90 382 PHE A N 1
ATOM 686 C CA . PHE A 1 110 ? -21.969 60.741 35.327 1.00 44.43 382 PHE A CA 1
ATOM 687 C C . PHE A 1 110 ? -20.520 61.145 35.598 1.00 46.01 382 PHE A C 1
ATOM 688 O O . PHE A 1 110 ? -19.762 61.410 34.669 1.00 45.73 382 PHE A O 1
ATOM 696 N N . ALA A 1 111 ? -20.148 61.201 36.877 1.00 48.05 383 ALA A N 1
ATOM 697 C CA . ALA A 1 111 ? -18.781 61.537 37.297 1.00 49.68 383 ALA A CA 1
ATOM 698 C C . ALA A 1 111 ? -18.495 61.005 38.701 1.00 51.35 383 ALA A C 1
ATOM 699 O O . ALA A 1 111 ? -19.401 60.583 39.407 1.00 51.85 383 ALA A O 1
ATOM 701 N N . GLU A 1 112 ? -17.233 61.029 39.110 1.00 53.70 384 GLU A N 1
ATOM 702 C C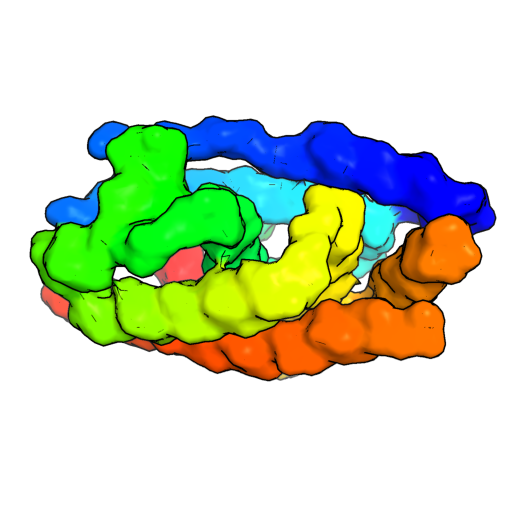A . GLU A 1 112 ? -16.848 60.656 40.491 1.00 55.51 384 GLU A CA 1
ATOM 703 C C . GLU A 1 112 ? -17.666 61.423 41.556 1.00 55.99 384 GLU A C 1
ATOM 704 O O . GLU A 1 112 ? -18.043 60.849 42.579 1.00 56.32 384 GLU A O 1
ATOM 710 N N . ASP A 1 113 ? -17.950 62.701 41.287 1.00 56.34 385 ASP A N 1
ATOM 711 C CA . ASP A 1 113 ? -18.678 63.585 42.209 1.00 56.71 385 ASP A CA 1
ATOM 712 C C . ASP A 1 113 ? -20.089 64.001 41.709 1.00 56.90 385 ASP A C 1
ATOM 713 O O . ASP A 1 113 ? -20.662 64.983 42.185 1.00 56.49 385 ASP A O 1
ATOM 718 N N . LEU A 1 114 ? -20.628 63.264 40.738 1.00 57.18 386 LEU A N 1
ATOM 719 C CA . LEU A 1 114 ? -21.964 63.520 40.216 1.00 57.44 386 LEU A CA 1
ATOM 720 C C . LEU A 1 114 ? -22.706 62.209 39.938 1.00 57.70 386 LEU A C 1
ATOM 721 O O . LEU A 1 114 ? -22.803 61.757 38.801 1.00 57.62 386 LEU A O 1
ATOM 726 N N . VAL A 1 115 ? -23.228 61.618 41.006 1.00 58.19 387 VAL A N 1
ATOM 727 C CA . VAL A 1 115 ? -24.080 60.431 40.930 1.00 58.60 387 VAL A CA 1
ATOM 728 C C . VAL A 1 115 ? -25.526 60.894 41.081 1.00 59.22 387 VAL A C 1
ATOM 729 O O . VAL A 1 115 ? -25.818 61.747 41.894 1.00 59.77 387 VAL A O 1
ATOM 733 N N . LEU A 1 116 ? -26.426 60.351 40.281 1.00 60.22 388 LEU A N 1
ATOM 734 C CA . LEU A 1 116 ? -27.790 60.861 40.222 1.00 61.07 388 LEU A CA 1
ATOM 735 C C . LEU A 1 116 ? -28.807 59.759 40.057 1.00 61.95 388 LEU A C 1
ATOM 736 O O . LEU A 1 116 ? -28.693 58.930 39.166 1.00 61.45 388 LEU A O 1
ATOM 741 N N . ASP A 1 117 ? -29.821 59.774 40.907 1.00 63.40 389 ASP A N 1
ATOM 742 C CA . ASP A 1 117 ? -30.976 58.915 40.696 1.00 64.86 389 ASP A CA 1
ATOM 743 C C . ASP A 1 117 ? -31.890 59.577 39.656 1.00 65.54 389 ASP A C 1
ATOM 744 O O . ASP A 1 117 ? -31.595 60.667 39.165 1.00 64.71 389 ASP A O 1
ATOM 749 N N . GLU A 1 118 ? -32.982 58.900 39.315 1.00 66.98 390 GLU A N 1
ATOM 750 C CA . GLU A 1 118 ? -33.945 59.391 38.326 1.00 68.30 390 GLU A CA 1
ATOM 751 C C . GLU A 1 118 ? -34.530 60.762 38.725 1.00 69.29 390 GLU A C 1
ATOM 752 O O . GLU A 1 118 ? -34.639 61.663 37.890 1.00 69.55 390 GLU A O 1
ATOM 758 N N . GLU A 1 119 ? -34.883 60.919 40.001 1.00 70.14 391 GLU A N 1
ATOM 759 C CA . GLU A 1 119 ? -35.342 62.207 40.522 1.00 71.01 391 GLU A CA 1
ATOM 760 C C . GLU A 1 119 ? -34.256 63.281 40.436 1.00 70.84 391 GLU A C 1
ATOM 761 O O . GLU A 1 119 ? -34.509 64.391 39.971 1.00 71.27 391 GLU A O 1
ATOM 767 N N . GLY A 1 120 ? -33.053 62.951 40.898 1.00 70.53 392 GLY A N 1
ATOM 768 C CA . GLY A 1 120 ? -31.923 63.859 40.815 1.00 70.39 392 GLY A CA 1
ATOM 769 C C . GLY A 1 120 ? -31.667 64.374 39.401 1.00 70.40 392 GLY A C 1
ATOM 770 O O . GLY A 1 120 ? -31.188 65.501 39.222 1.00 69.97 392 GLY A O 1
ATOM 771 N N . ALA A 1 121 ? -32.007 63.549 38.407 1.00 70.41 393 ALA A N 1
ATOM 772 C CA . ALA A 1 121 ? -31.722 63.821 37.000 1.00 70.42 393 ALA A CA 1
ATOM 773 C C . ALA A 1 121 ? -32.808 64.670 36.330 1.00 70.51 393 ALA A C 1
ATOM 774 O O . ALA A 1 121 ? -32.517 65.420 35.399 1.00 69.91 393 ALA A O 1
ATOM 776 N N . ARG A 1 122 ? -34.053 64.551 36.793 1.00 70.82 394 ARG A N 1
ATOM 777 C CA . ARG A 1 122 ? -35.108 65.477 36.373 1.00 71.19 394 ARG A CA 1
ATOM 778 C C . ARG A 1 122 ? -34.700 66.889 36.798 1.00 71.00 394 ARG A C 1
ATOM 779 O O . ARG A 1 122 ? -34.818 67.842 36.029 1.00 70.70 394 ARG A O 1
ATOM 787 N N . ALA A 1 123 ? -34.180 66.976 38.022 1.00 70.94 395 ALA A N 1
ATOM 788 C CA . ALA A 1 123 ? -33.827 68.237 38.674 1.00 71.02 395 ALA A CA 1
ATOM 789 C C . ALA A 1 123 ? -32.631 68.932 38.046 1.00 70.76 395 ALA A C 1
ATOM 790 O O . ALA A 1 123 ? -32.520 70.160 38.127 1.00 71.26 395 ALA A O 1
ATOM 792 N N . ALA A 1 124 ? -31.724 68.161 37.450 1.00 70.08 396 ALA A N 1
ATOM 793 C CA . ALA A 1 124 ? -30.606 68.732 36.705 1.00 69.68 396 ALA A CA 1
ATOM 794 C C . ALA A 1 124 ? -30.999 69.042 35.241 1.00 69.31 396 ALA A C 1
ATOM 795 O O . ALA A 1 124 ? -30.115 69.256 34.395 1.00 69.84 396 ALA A O 1
ATOM 797 N N . GLY A 1 125 ? -32.314 69.063 34.962 1.00 68.20 397 GLY A N 1
ATOM 798 C CA . GLY A 1 125 ? -32.870 69.385 33.653 1.00 67.35 397 GLY A CA 1
ATOM 799 C C . GLY A 1 125 ? -32.608 68.386 32.529 1.00 66.56 397 GLY A C 1
ATOM 800 O O . GLY A 1 125 ? -32.297 68.785 31.403 1.00 66.52 397 GLY A O 1
ATOM 801 N N . LEU A 1 126 ? -32.744 67.092 32.831 1.00 65.27 398 LEU A N 1
ATOM 802 C CA . LEU A 1 126 ? -32.491 66.020 31.860 1.00 63.65 398 LEU A CA 1
ATOM 803 C C . LEU A 1 126 ? -33.760 65.345 31.393 1.00 62.54 398 LEU A C 1
ATOM 804 O O . LEU A 1 126 ? -33.693 64.433 30.578 1.00 62.60 398 LEU A O 1
ATOM 809 N N . GLY A 1 127 ? -34.911 65.774 31.904 1.00 60.87 399 GLY A N 1
ATOM 810 C CA . GLY A 1 127 ? -36.168 65.142 31.559 1.00 59.54 399 GLY A CA 1
ATOM 811 C C . GLY A 1 127 ? -36.106 63.645 31.785 1.00 58.27 399 GLY A C 1
ATOM 812 O O . GLY A 1 127 ? -35.619 63.191 32.829 1.00 57.91 399 GLY A O 1
ATOM 813 N N . GLU A 1 128 ? -36.561 62.890 30.782 1.00 56.90 400 GLU A N 1
ATOM 814 C CA . GLU A 1 128 ? -36.670 61.431 30.852 1.00 55.81 400 GLU A CA 1
ATOM 815 C C . GLU A 1 128 ? -35.352 60.703 30.580 1.00 53.60 400 GLU A C 1
ATOM 816 O O . GLU A 1 128 ? -35.357 59.489 30.397 1.00 53.97 400 GLU A O 1
ATOM 822 N N . LEU A 1 129 ? -34.231 61.412 30.526 1.00 50.94 401 LEU A N 1
ATOM 823 C CA . LEU A 1 129 ? -32.983 60.787 30.101 1.00 49.06 401 LEU A CA 1
ATOM 824 C C . LEU A 1 129 ? -32.493 59.774 31.108 1.00 46.92 401 LEU A C 1
ATOM 825 O O . LEU A 1 129 ? -31.896 58.784 30.727 1.00 46.54 401 LEU A O 1
ATOM 830 N N . GLY A 1 130 ? -32.706 60.048 32.386 1.00 44.48 402 GLY A N 1
ATOM 831 C CA . GLY A 1 130 ? -32.312 59.127 33.435 1.00 43.36 402 GLY A CA 1
ATOM 832 C C . GLY A 1 130 ? -32.927 57.742 33.260 1.00 42.31 402 GLY A C 1
ATOM 833 O O . GLY A 1 130 ? -32.236 56.716 33.420 1.00 42.65 402 GLY A O 1
ATOM 834 N N . ALA A 1 131 ? -34.212 57.708 32.914 1.00 40.06 403 ALA A N 1
ATOM 835 C CA . ALA A 1 131 ? -34.901 56.461 32.645 1.00 38.92 403 ALA A CA 1
ATOM 836 C C . ALA A 1 131 ? -34.313 55.725 31.451 1.00 37.64 403 ALA A C 1
ATOM 837 O O . ALA A 1 131 ? -34.186 54.509 31.469 1.00 37.96 403 ALA A O 1
ATOM 839 N N . ALA A 1 132 ? -33.975 56.462 30.405 1.00 36.60 404 ALA A N 1
ATOM 840 C CA . ALA A 1 132 ? -33.414 55.883 29.192 1.00 35.67 404 ALA A CA 1
ATOM 841 C C . ALA A 1 132 ? -32.060 55.269 29.497 1.00 35.10 404 ALA A C 1
ATOM 842 O O . ALA A 1 132 ? -31.788 54.119 29.137 1.00 35.31 404 ALA A O 1
ATOM 844 N N . LEU A 1 133 ? -31.241 56.020 30.208 1.00 34.18 405 LEU A N 1
ATOM 845 C CA . LEU A 1 133 ? -29.925 55.569 30.604 1.00 34.41 405 LEU A CA 1
ATOM 846 C C . LEU A 1 133 ? -29.950 54.356 31.503 1.00 34.44 405 LEU A C 1
ATOM 847 O O . LEU A 1 133 ? -29.087 53.475 31.354 1.00 34.56 405 LEU A O 1
ATOM 852 N N . LEU A 1 134 ? -30.931 54.276 32.412 1.00 34.05 406 LEU A N 1
ATOM 853 C CA . LEU A 1 134 ? -30.994 53.139 33.340 1.00 33.77 406 LEU A CA 1
ATOM 854 C C . LEU A 1 134 ? -31.458 51.886 32.615 1.00 32.98 406 LEU A C 1
ATOM 855 O O . LEU A 1 134 ? -31.042 50.788 32.968 1.00 33.47 406 LEU A O 1
ATOM 860 N N . GLN A 1 135 ? -32.283 52.044 31.589 1.00 31.85 407 GLN A N 1
ATOM 861 C CA . GLN A 1 135 ? -32.616 50.919 30.716 1.00 31.63 407 GLN A CA 1
ATOM 862 C C . GLN A 1 135 ? -31.378 50.250 30.078 1.00 30.84 407 GLN A C 1
ATOM 863 O O . GLN A 1 135 ? -31.275 49.032 30.046 1.00 30.68 407 GLN A O 1
ATOM 869 N N . LEU A 1 136 ? -30.434 51.054 29.582 1.00 30.54 408 LEU A N 1
ATOM 870 C CA . LEU A 1 136 ? -29.150 50.543 29.063 1.00 29.77 408 LEU A CA 1
ATOM 871 C C . LEU A 1 136 ? -28.359 49.865 30.159 1.00 29.53 408 LEU A C 1
ATOM 872 O O . LEU A 1 136 ? -27.831 48.783 30.004 1.00 30.10 408 LEU A O 1
ATOM 877 N N . VAL A 1 137 ? -28.260 50.539 31.286 1.00 30.36 409 VAL A N 1
ATOM 878 C CA . VAL A 1 137 ? -27.503 50.036 32.434 1.00 30.33 409 VAL A CA 1
ATOM 879 C C . VAL A 1 137 ? -28.028 48.674 32.893 1.00 30.64 409 VAL A C 1
ATOM 880 O O . VAL A 1 137 ? -27.243 47.786 33.129 1.00 30.93 409 VAL A O 1
ATOM 884 N N . ARG A 1 138 ? -29.346 48.494 32.968 1.00 31.15 410 ARG A N 1
ATOM 885 C CA . ARG A 1 138 ? -29.917 47.191 33.366 1.00 31.92 410 ARG A CA 1
ATOM 886 C C . ARG A 1 138 ? -29.623 46.094 32.347 1.00 31.79 410 ARG A C 1
ATOM 887 O O . ARG A 1 138 ? -29.335 44.970 32.698 1.00 31.42 410 ARG A O 1
ATOM 895 N N . ARG A 1 139 ? -29.682 46.443 31.074 1.00 32.09 411 ARG A N 1
ATOM 896 C CA . ARG A 1 139 ? -29.359 45.515 30.029 1.00 32.47 411 ARG A CA 1
ATOM 897 C C . ARG A 1 139 ? -27.892 45.054 30.126 1.00 32.70 411 ARG A C 1
ATOM 898 O O . ARG A 1 139 ? -27.601 43.905 29.878 1.00 33.25 411 ARG A O 1
ATOM 906 N N . LEU A 1 140 ? -26.966 45.928 30.503 1.00 32.65 412 LEU A N 1
ATOM 907 C CA . LEU A 1 140 ? -25.569 45.514 30.660 1.00 32.69 412 LEU A CA 1
ATOM 908 C C . LEU A 1 140 ? -25.330 44.774 32.003 1.00 33.59 412 LEU A C 1
ATOM 909 O O . LEU A 1 140 ? -24.465 43.875 32.100 1.00 33.53 412 LEU A O 1
ATOM 914 N N . GLN A 1 141 ? -26.108 45.144 33.025 1.00 33.57 413 GLN A N 1
ATOM 915 C CA . GLN A 1 141 ? -26.062 44.478 34.319 1.00 34.08 413 GLN A CA 1
ATOM 916 C C . GLN A 1 141 ? -26.452 43.007 34.160 1.00 34.68 413 GLN A C 1
ATOM 917 O O . GLN A 1 141 ? -25.753 42.128 34.654 1.00 34.95 413 GLN A O 1
ATOM 923 N N . ALA A 1 142 ? -27.537 42.740 33.437 1.00 34.97 414 ALA A N 1
ATOM 924 C CA . ALA A 1 142 ? -27.936 41.369 33.108 1.00 35.82 414 ALA A CA 1
ATOM 925 C C . ALA A 1 142 ? -26.786 40.518 32.552 1.00 35.97 414 ALA A C 1
ATOM 926 O O . ALA A 1 142 ? -26.740 39.320 32.773 1.00 36.41 414 ALA A O 1
ATOM 928 N N . LEU A 1 143 ? -25.875 41.130 31.811 1.00 36.44 415 LEU A N 1
ATOM 929 C CA . LEU A 1 143 ? -24.743 40.403 31.213 1.00 36.76 415 LEU A CA 1
ATOM 930 C C . LEU A 1 143 ? -23.559 40.163 32.157 1.00 36.45 415 LEU A C 1
ATOM 931 O O . LEU A 1 143 ? -22.760 39.285 31.908 1.00 34.34 415 LEU A O 1
ATOM 936 N N . ARG A 1 144 ? -23.440 40.967 33.213 1.00 37.29 416 ARG A N 1
ATOM 937 C CA . ARG A 1 144 ? -22.281 40.926 34.120 1.00 38.67 416 ARG A CA 1
ATOM 938 C C . ARG A 1 144 ? -20.995 41.241 33.326 1.00 38.34 416 ARG A C 1
ATOM 939 O O . ARG A 1 144 ? -20.001 40.516 33.393 1.00 37.76 416 ARG A O 1
ATOM 947 N N . LEU A 1 145 ? -21.062 42.322 32.556 1.00 38.58 417 LEU A N 1
ATOM 948 C CA . LEU A 1 145 ? -19.959 42.791 31.726 1.00 39.31 417 LEU A CA 1
ATOM 949 C C . LEU A 1 145 ? -18.645 42.906 32.518 1.00 39.82 417 LEU A C 1
ATOM 950 O O . LEU A 1 145 ? -18.601 43.468 33.592 1.00 40.68 417 LEU A O 1
ATOM 955 N N . GLU A 1 146 ? -17.601 42.279 32.017 1.00 40.46 418 GLU A N 1
ATOM 956 C CA . GLU A 1 146 ? -16.262 42.469 32.532 1.00 40.46 418 GLU A CA 1
ATOM 957 C C . GLU A 1 146 ? -15.630 43.735 31.917 1.00 39.46 418 GLU A C 1
ATOM 958 O O . GLU A 1 146 ? -16.070 44.284 30.892 1.00 38.12 418 GLU A O 1
ATOM 964 N N . ARG A 1 147 ? -14.560 44.152 32.568 1.00 38.74 419 ARG A N 1
ATOM 965 C CA . ARG A 1 147 ? -13.878 45.386 32.281 1.00 38.60 419 ARG A CA 1
ATOM 966 C C . ARG A 1 147 ? -13.163 45.228 30.946 1.00 37.10 419 ARG A C 1
ATOM 967 O O . ARG A 1 147 ? -13.125 46.151 30.142 1.00 36.45 419 ARG A O 1
ATOM 975 N N . GLU A 1 148 ? -12.651 44.026 30.708 1.00 35.73 420 GLU A N 1
ATOM 976 C CA . GLU A 1 148 ? -12.014 43.676 29.445 1.00 35.42 420 GLU A CA 1
ATOM 977 C C . GLU A 1 148 ? -13.028 43.720 28.291 1.00 34.62 420 GLU A C 1
ATOM 978 O O . GLU A 1 148 ? -12.729 44.200 27.188 1.00 34.48 420 GLU A O 1
ATOM 984 N N . GLU A 1 149 ? -14.231 43.237 28.572 1.00 33.13 421 GLU A N 1
ATOM 985 C CA . GLU A 1 149 ? -15.281 43.141 27.587 1.00 32.46 421 GLU A CA 1
ATOM 986 C C . GLU A 1 149 ? -15.763 44.522 27.212 1.00 31.58 421 GLU A C 1
ATOM 987 O O . GLU A 1 149 ? -15.928 44.826 26.052 1.00 31.62 421 GLU A O 1
ATOM 993 N N . TYR A 1 150 ? -15.974 45.351 28.223 1.00 30.56 422 TYR A N 1
ATOM 994 C CA . TYR A 1 150 ? -16.280 46.756 28.043 1.00 29.63 422 TYR A CA 1
ATOM 995 C C . TYR A 1 150 ? -15.295 47.526 27.138 1.00 28.62 422 TYR A C 1
ATOM 996 O O . TYR A 1 150 ? -15.738 48.252 26.263 1.00 27.57 422 TYR A O 1
ATOM 1005 N N . VAL A 1 151 ? -13.980 47.402 27.329 1.00 27.81 423 VAL A N 1
ATOM 1006 C CA . VAL A 1 151 ? -13.084 48.218 26.491 1.00 28.38 423 VAL A CA 1
ATOM 1007 C C . VAL A 1 151 ? -13.035 47.755 25.043 1.00 28.11 423 VAL A C 1
ATOM 1008 O O . VAL A 1 151 ? -12.879 48.571 24.134 1.00 28.56 423 VAL A O 1
ATOM 1012 N N . LEU A 1 152 ? -13.210 46.457 24.823 1.00 27.53 424 LEU A N 1
ATOM 1013 C CA . LEU A 1 152 ? -13.335 45.918 23.476 1.00 27.17 424 LEU A CA 1
ATOM 1014 C C . LEU A 1 152 ? -14.653 46.340 22.860 1.00 26.57 424 LEU A C 1
ATOM 1015 O O . LEU A 1 152 ? -14.719 46.693 21.701 1.00 25.00 424 LEU A O 1
ATOM 1020 N N . LEU A 1 153 ? -15.714 46.307 23.651 1.00 26.75 425 LEU A N 1
ATOM 1021 C CA . LEU A 1 153 ? -17.024 46.714 23.152 1.00 26.26 425 LEU A CA 1
ATOM 1022 C C . LEU A 1 153 ? -17.026 48.218 22.785 1.00 25.67 425 LEU A C 1
ATOM 1023 O O . LEU A 1 153 ? -17.475 48.583 21.709 1.00 25.61 425 LEU A O 1
ATOM 1028 N N . LYS A 1 154 ? -16.474 49.059 23.657 1.00 25.35 426 LYS A N 1
ATOM 1029 C CA . LYS A 1 154 ? -16.338 50.511 23.437 1.00 25.20 426 LYS A CA 1
ATOM 1030 C C . LYS A 1 154 ? -15.545 50.849 22.168 1.00 24.85 426 LYS A C 1
ATOM 1031 O O . LYS A 1 154 ? -15.951 51.686 21.365 1.00 24.68 426 LYS A O 1
ATOM 1037 N N . ALA A 1 155 ? -14.437 50.167 21.970 1.00 24.40 427 ALA A N 1
ATOM 1038 C CA . ALA A 1 155 ? -13.671 50.297 20.750 1.00 24.49 427 ALA A CA 1
ATOM 1039 C C . ALA A 1 155 ? -14.450 49.841 19.510 1.00 24.99 427 ALA A C 1
ATOM 1040 O O . ALA A 1 155 ? -14.379 50.448 18.425 1.00 24.63 427 ALA A O 1
ATOM 1042 N N . LEU A 1 156 ? -15.193 48.758 19.675 1.00 25.62 428 LEU A N 1
ATOM 1043 C CA . LEU A 1 156 ? -16.022 48.224 18.608 1.00 26.18 428 LEU A CA 1
ATOM 1044 C C . LEU A 1 156 ? -17.177 49.156 18.254 1.00 25.94 428 LEU A C 1
ATOM 1045 O O . LEU A 1 156 ? -17.473 49.365 17.093 1.00 25.92 428 LEU A O 1
ATOM 1050 N N . ALA A 1 157 ? -17.811 49.758 19.239 1.00 26.10 429 ALA A N 1
ATOM 1051 C CA . ALA A 1 157 ? -18.828 50.774 18.946 1.00 26.50 429 ALA A CA 1
ATOM 1052 C C . ALA A 1 157 ? -18.276 51.968 18.172 1.00 26.83 429 ALA A C 1
ATOM 1053 O O . ALA A 1 157 ? -18.939 52.468 17.288 1.00 26.99 429 ALA A O 1
ATOM 1055 N N . LEU A 1 158 ? -17.083 52.440 18.521 1.00 27.26 430 LEU A N 1
ATOM 1056 C CA . LEU A 1 158 ? -16.406 53.468 17.733 1.00 28.32 430 LEU A CA 1
ATOM 1057 C C . LEU A 1 158 ? -16.337 53.081 16.256 1.00 28.69 430 LEU A C 1
ATOM 1058 O O . LEU A 1 158 ? -16.642 53.891 15.384 1.00 27.34 430 LEU A O 1
ATOM 1063 N N . ALA A 1 159 ? -15.932 51.834 16.012 1.00 29.61 431 ALA A N 1
ATOM 1064 C CA . ALA A 1 159 ? -15.669 51.345 14.674 1.00 31.04 431 ALA A CA 1
ATOM 1065 C C . ALA A 1 159 ? -16.929 50.920 13.906 1.00 31.56 431 ALA A C 1
ATOM 1066 O O . ALA A 1 159 ? -16.837 50.620 12.712 1.00 32.84 431 ALA A O 1
ATOM 1068 N N . ASN A 1 160 ? -18.084 50.934 14.564 1.00 31.68 432 ASN A N 1
ATOM 1069 C CA . ASN A 1 160 ? -19.356 50.552 13.948 1.00 31.99 432 ASN A CA 1
ATOM 1070 C C . ASN A 1 160 ? -20.197 51.746 13.515 1.00 32.66 432 ASN A C 1
ATOM 1071 O O . ASN A 1 160 ? -21.406 51.649 13.358 1.00 32.75 432 ASN A O 1
ATOM 1076 N N . SER A 1 161 ? -19.516 52.845 13.257 1.00 33.74 433 SER A N 1
ATOM 1077 C CA . SER A 1 161 ? -20.110 54.156 13.111 1.00 34.73 433 SER A CA 1
ATOM 1078 C C . SER A 1 161 ? -21.301 54.366 12.159 1.00 36.18 433 SER A C 1
ATOM 1079 O O . SER A 1 161 ? -22.300 55.012 12.554 1.00 36.98 433 SER A O 1
ATOM 1082 N N . ASP A 1 162 ? -21.227 53.941 10.910 1.00 36.55 434 ASP A N 1
ATOM 1083 C CA . ASP A 1 162 ? -22.344 54.321 9.997 1.00 37.62 434 ASP A CA 1
ATOM 1084 C C . ASP A 1 162 ? -22.536 55.814 9.662 1.00 38.45 434 ASP A C 1
ATOM 1085 O O . ASP A 1 162 ? -23.621 56.233 9.303 1.00 38.81 434 ASP A O 1
ATOM 1090 N N . SER A 1 163 ? -21.507 56.628 9.726 1.00 39.89 435 SER A N 1
ATOM 1091 C CA . SER A 1 163 ? -21.639 57.970 9.174 1.00 40.75 435 SER A CA 1
ATOM 1092 C C . SER A 1 163 ? -21.949 57.971 7.650 1.00 42.11 435 SER A C 1
ATOM 1093 O O . SER A 1 163 ? -21.345 57.248 6.850 1.00 41.52 435 SER A O 1
ATOM 1096 N N . VAL A 1 164 ? -22.879 58.837 7.270 1.00 43.99 436 VAL A N 1
ATOM 1097 C CA . VAL A 1 164 ? -23.172 59.130 5.862 1.00 45.61 436 VAL A CA 1
ATOM 1098 C C . VAL A 1 164 ? -21.958 59.737 5.124 1.00 45.93 436 VAL A C 1
ATOM 1099 O O . VAL A 1 164 ? -21.824 59.565 3.911 1.00 45.74 436 VAL A O 1
ATOM 1103 N N . HIS A 1 165 ? -21.081 60.422 5.868 1.00 46.28 437 HIS A N 1
ATOM 1104 C CA . HIS A 1 165 ? -19.922 61.126 5.305 1.00 47.09 437 HIS A CA 1
ATOM 1105 C C . HIS A 1 165 ? -18.646 60.282 5.161 1.00 47.04 437 HIS A C 1
ATOM 1106 O O . HIS A 1 165 ? -17.577 60.829 4.887 1.00 48.16 437 HIS A O 1
ATOM 1113 N N . ILE A 1 166 ? -18.708 58.975 5.356 1.00 47.22 438 ILE A N 1
ATOM 1114 C CA . ILE A 1 166 ? -17.490 58.174 5.290 1.00 47.40 438 ILE A CA 1
ATOM 1115 C C . ILE A 1 166 ? -17.106 57.940 3.833 1.00 47.61 438 ILE A C 1
ATOM 1116 O O . ILE A 1 166 ? -17.963 57.630 3.026 1.00 47.42 438 ILE A O 1
ATOM 1121 N N . GLU A 1 167 ? -15.811 58.069 3.523 1.00 48.57 439 GLU A N 1
ATOM 1122 C CA . GLU A 1 167 ? -15.282 58.011 2.149 1.00 49.30 439 GLU A CA 1
ATOM 1123 C C . GLU A 1 167 ? -14.747 56.630 1.838 1.00 48.98 439 GLU A C 1
ATOM 1124 O O . GLU A 1 167 ? -15.153 55.999 0.869 1.00 50.14 439 GLU A O 1
ATOM 1130 N N . ASP A 1 168 ? -13.802 56.171 2.651 1.00 48.15 440 ASP A N 1
ATOM 1131 C CA . ASP A 1 168 ? -13.267 54.831 2.519 1.00 47.08 440 ASP A CA 1
ATOM 1132 C C . ASP A 1 168 ? -14.013 53.845 3.448 1.00 46.08 440 ASP A C 1
ATOM 1133 O O . ASP A 1 168 ? -13.540 53.493 4.526 1.00 45.57 440 ASP A O 1
ATOM 1138 N N . ALA A 1 169 ? -15.186 53.417 3.001 1.00 45.04 441 ALA A N 1
ATOM 1139 C CA . ALA A 1 169 ? -15.991 52.429 3.706 1.00 44.85 441 ALA A CA 1
ATOM 1140 C C . ALA A 1 169 ? -15.228 51.141 3.990 1.00 44.81 441 ALA A C 1
ATOM 1141 O O . ALA A 1 169 ? -15.376 50.562 5.061 1.00 45.08 441 ALA A O 1
ATOM 1143 N N . GLU A 1 170 ? -14.436 50.700 3.019 1.00 44.43 442 GLU A N 1
ATOM 1144 C CA . GLU A 1 170 ? -13.626 49.489 3.129 1.00 44.20 442 GLU A CA 1
ATOM 1145 C C . GLU A 1 170 ? -12.617 49.581 4.280 1.00 42.76 442 GLU A C 1
ATOM 1146 O O . GLU A 1 170 ? -12.386 48.599 4.981 1.00 42.06 442 GLU A O 1
ATOM 1152 N N . ALA A 1 171 ? -12.012 50.751 4.471 1.00 41.60 443 ALA A N 1
ATOM 1153 C CA . ALA A 1 171 ? -11.054 50.947 5.574 1.00 40.78 443 ALA A CA 1
ATOM 1154 C C . ALA A 1 171 ? -11.723 50.919 6.962 1.00 39.81 443 ALA A C 1
ATOM 1155 O O . ALA A 1 171 ? -11.206 50.325 7.899 1.00 39.67 443 ALA A O 1
ATOM 1157 N N . VAL A 1 172 ? -12.873 51.566 7.087 1.00 38.63 444 VAL A N 1
ATOM 1158 C CA . VAL A 1 172 ? -13.643 51.505 8.316 1.00 38.15 444 VAL A CA 1
ATOM 1159 C C . VAL A 1 172 ? -14.133 50.081 8.617 1.00 37.35 444 VAL A C 1
ATOM 1160 O O . VAL A 1 172 ? -14.067 49.631 9.761 1.00 37.03 444 VAL A O 1
ATOM 1164 N N . GLU A 1 173 ? -14.577 49.374 7.589 1.00 36.59 445 GLU A N 1
ATOM 1165 C CA . GLU A 1 173 ? -14.998 47.991 7.727 1.00 37.37 445 GLU A CA 1
ATOM 1166 C C . GLU A 1 173 ? -13.841 47.110 8.191 1.00 36.26 445 GLU A C 1
ATOM 1167 O O . GLU A 1 173 ? -14.019 46.250 9.023 1.00 36.85 445 GLU A O 1
ATOM 1173 N N . GLN A 1 174 ? -12.653 47.343 7.668 1.00 35.43 446 GLN A N 1
ATOM 1174 C CA . GLN A 1 174 ? -11.479 46.560 8.011 1.00 35.11 446 GLN A CA 1
ATOM 1175 C C . GLN A 1 174 ? -11.074 46.761 9.487 1.00 33.18 446 GLN A C 1
ATOM 1176 O O . GLN A 1 174 ? -10.728 45.813 10.194 1.00 34.16 446 GLN A O 1
ATOM 1182 N N . LEU A 1 175 ? -11.155 47.978 9.977 1.00 31.39 447 LEU A N 1
ATOM 1183 C CA . LEU A 1 175 ? -10.899 48.259 11.400 1.00 30.24 447 LEU A CA 1
ATOM 1184 C C . LEU A 1 175 ? -11.963 47.617 12.294 1.00 29.54 447 LEU A C 1
ATOM 1185 O O . LEU A 1 175 ? -11.650 46.993 13.308 1.00 28.21 447 LEU A O 1
ATOM 1190 N N . ARG A 1 176 ? -13.230 47.749 11.889 1.00 29.43 448 ARG A N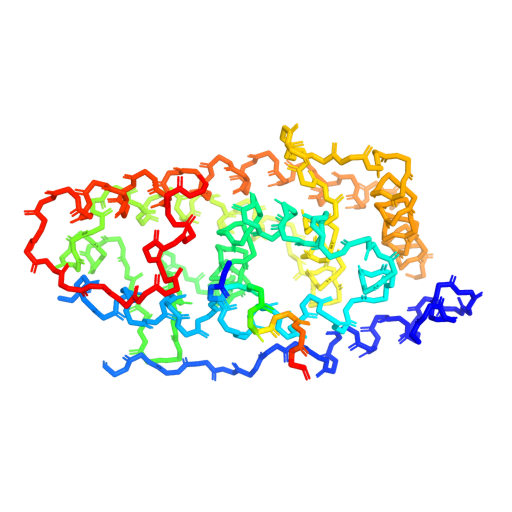 1
ATOM 1191 C CA . ARG A 1 176 ? -14.352 47.082 12.568 1.00 29.18 448 ARG A CA 1
ATOM 1192 C C . ARG A 1 176 ? -14.093 45.587 12.719 1.00 29.05 448 ARG A C 1
ATOM 1193 O O . ARG A 1 176 ? -14.249 45.019 13.778 1.00 28.71 448 ARG A O 1
ATOM 1201 N N . GLU A 1 177 ? -13.632 44.968 11.654 1.00 29.87 449 GLU A N 1
ATOM 1202 C CA . GLU A 1 177 ? -13.381 43.533 11.627 1.00 30.89 449 GLU A CA 1
ATOM 1203 C C . GLU A 1 177 ? -12.300 43.073 12.569 1.00 29.56 449 GLU A C 1
ATOM 1204 O O . GLU A 1 177 ? -12.444 42.044 13.209 1.00 29.54 449 GLU A O 1
ATOM 1210 N N . ALA A 1 178 ? -11.212 43.823 12.642 1.00 28.85 450 ALA A N 1
ATOM 1211 C CA . ALA A 1 178 ? -10.129 43.491 13.556 1.00 28.34 450 ALA A CA 1
ATOM 1212 C C . ALA A 1 178 ? -10.589 43.610 14.995 1.00 28.23 450 ALA A C 1
ATOM 1213 O O . ALA A 1 178 ? -10.200 42.810 15.834 1.00 29.02 450 ALA A O 1
ATOM 1215 N N . LEU A 1 179 ? -11.415 44.599 15.303 1.00 27.96 451 LEU A N 1
ATOM 1216 C CA . LEU A 1 179 ? -11.848 44.781 16.697 1.00 28.40 451 LEU A CA 1
ATOM 1217 C C . LEU A 1 179 ? -12.850 43.713 17.094 1.00 28.51 451 LEU A C 1
ATOM 1218 O O . LEU A 1 179 ? -12.847 43.199 18.216 1.00 28.78 451 LEU A O 1
ATOM 1223 N N . HIS A 1 180 ? -13.670 43.337 16.138 1.00 28.64 452 HIS A N 1
ATOM 1224 C CA . HIS A 1 180 ? -14.600 42.250 16.325 1.00 28.77 452 HIS A CA 1
ATOM 1225 C C . HIS A 1 180 ? -13.845 40.941 16.534 1.00 28.57 452 HIS A C 1
ATOM 1226 O O . HIS A 1 180 ? -14.139 40.150 17.438 1.00 27.67 452 HIS A O 1
ATOM 1233 N N . GLU A 1 181 ? -12.863 40.714 15.685 1.00 28.45 453 GLU A N 1
ATOM 1234 C CA . GLU A 1 181 ? -12.020 39.524 15.823 1.00 29.26 453 GLU A CA 1
ATOM 1235 C C . GLU A 1 181 ? -11.327 39.506 17.196 1.00 28.20 453 GLU A C 1
ATOM 1236 O O . GLU A 1 181 ? -11.232 38.480 17.836 1.00 28.29 453 GLU A O 1
ATOM 1242 N N . ALA A 1 182 ? -10.894 40.658 17.670 1.00 27.69 454 ALA A N 1
ATOM 1243 C CA . ALA A 1 182 ? -10.237 40.739 18.964 1.00 27.18 454 ALA A CA 1
ATOM 1244 C C . ALA A 1 182 ? -11.207 40.306 20.055 1.00 27.09 454 ALA A C 1
ATOM 1245 O O . ALA A 1 182 ? -10.840 39.512 20.931 1.00 26.33 454 ALA A O 1
ATOM 1247 N N . LEU A 1 183 ? -12.447 40.805 20.005 1.00 26.81 455 LEU A N 1
ATOM 1248 C CA . LEU A 1 183 ? -13.464 40.361 20.957 1.00 27.52 455 LEU A CA 1
ATOM 1249 C C . LEU A 1 183 ? -13.679 38.842 20.932 1.00 27.65 455 LEU A C 1
ATOM 1250 O O . LEU A 1 183 ? -13.748 38.208 21.979 1.00 27.21 455 LEU A O 1
ATOM 1255 N N . LEU A 1 184 ? -13.786 38.267 19.742 1.00 28.53 456 LEU A N 1
ATOM 1256 C CA . LEU A 1 184 ? -13.930 36.811 19.590 1.00 29.80 456 LEU A CA 1
ATOM 1257 C C . LEU A 1 184 ? -12.749 36.054 20.199 1.00 30.18 456 LEU A C 1
ATOM 1258 O O . LEU A 1 184 ? -12.937 35.142 21.013 1.00 29.09 456 LEU A O 1
ATOM 1263 N N . GLU A 1 185 ? -11.542 36.438 19.792 1.00 30.80 457 GLU A N 1
ATOM 1264 C CA . GLU A 1 185 ? -10.322 35.864 20.350 1.00 32.09 457 GLU A CA 1
ATOM 1265 C C . GLU A 1 185 ? -10.323 35.998 21.875 1.00 31.33 457 GLU A C 1
ATOM 1266 O O . GLU A 1 185 ? -10.038 35.049 22.598 1.00 30.76 457 GLU A O 1
ATOM 1272 N N . TYR A 1 186 ? -10.689 37.165 22.368 1.00 31.16 458 TYR A N 1
ATOM 1273 C CA . TYR A 1 186 ? -10.762 37.342 23.796 1.00 31.64 458 TYR A CA 1
ATOM 1274 C C . TYR A 1 186 ? -11.768 36.380 24.429 1.00 31.91 458 TYR A C 1
ATOM 1275 O O . TYR A 1 186 ? -11.466 35.769 25.450 1.00 32.05 458 TYR A O 1
ATOM 1284 N N . GLU A 1 187 ? -12.956 36.242 23.854 1.00 32.32 459 GLU A N 1
ATOM 1285 C CA . GLU A 1 187 ? -13.973 35.421 24.517 1.00 33.17 459 GLU A CA 1
ATOM 1286 C C . GLU A 1 187 ? -13.633 33.935 24.508 1.00 33.82 459 GLU A C 1
ATOM 1287 O O . GLU A 1 187 ? -14.002 33.228 25.413 1.00 34.29 459 GLU A O 1
ATOM 1293 N N . ALA A 1 188 ? -12.882 33.485 23.515 1.00 35.31 460 ALA A N 1
ATOM 1294 C CA . ALA A 1 188 ? -12.453 32.091 23.406 1.00 36.28 460 ALA A CA 1
ATOM 1295 C C . ALA A 1 188 ? -11.325 31.665 24.364 1.00 37.38 460 ALA A C 1
ATOM 1296 O O . ALA A 1 188 ? -11.091 30.463 24.490 1.00 38.09 460 ALA A O 1
ATOM 1298 N N . GLY A 1 189 ? -10.601 32.614 24.979 1.00 38.15 461 GLY A N 1
ATOM 1299 C CA . GLY A 1 189 ? -9.647 32.306 26.057 1.00 38.53 461 GLY A CA 1
ATOM 1300 C C . GLY A 1 189 ? -10.323 32.116 27.425 1.00 38.92 461 GLY A C 1
ATOM 1301 O O . GLY A 1 189 ? -11.331 32.794 27.769 1.00 39.05 461 GLY A O 1
ATOM 1302 N N . ARG A 1 199 ? -19.254 30.941 24.474 1.00 48.83 471 ARG A N 1
ATOM 1303 C CA . ARG A 1 199 ? -18.978 31.049 23.027 1.00 49.07 471 ARG A CA 1
ATOM 1304 C C . ARG A 1 199 ? -20.310 31.159 22.272 1.00 47.94 471 ARG A C 1
ATOM 1305 O O . ARG A 1 199 ? -20.661 30.326 21.405 1.00 49.00 471 ARG A O 1
ATOM 1313 N N . ARG A 1 200 ? -21.017 32.186 22.756 1.00 45.42 472 ARG A N 1
ATOM 1314 C CA . ARG A 1 200 ? -22.240 32.852 22.329 1.00 42.87 472 ARG A CA 1
ATOM 1315 C C . ARG A 1 200 ? -22.183 34.272 23.039 1.00 39.38 472 ARG A C 1
ATOM 1316 O O . ARG A 1 200 ? -23.039 35.125 22.886 1.00 37.01 472 ARG A O 1
ATOM 1324 N N . ARG A 1 201 ? -21.140 34.458 23.844 1.00 35.64 473 ARG A N 1
ATOM 1325 C CA . ARG A 1 201 ? -20.965 35.568 24.733 1.00 33.52 473 ARG A CA 1
ATOM 1326 C C . ARG A 1 201 ? -20.714 36.879 23.979 1.00 31.01 473 ARG A C 1
ATOM 1327 O O . ARG A 1 201 ? -21.220 37.908 24.372 1.00 28.91 473 ARG A O 1
ATOM 1335 N N . ALA A 1 202 ? -19.933 36.817 22.908 1.00 28.94 474 ALA A N 1
ATOM 1336 C CA . ALA A 1 202 ? -19.647 38.007 22.104 1.00 28.27 474 ALA A CA 1
ATOM 1337 C C . ALA A 1 202 ? -20.930 38.598 21.548 1.00 27.72 474 ALA A C 1
ATOM 1338 O O . ALA A 1 202 ? -21.136 39.802 21.618 1.00 27.31 474 ALA A O 1
ATOM 1340 N N . GLY A 1 203 ? -21.792 37.722 21.017 1.00 27.50 475 GLY A N 1
ATOM 1341 C CA . GLY A 1 203 ? -23.034 38.098 20.359 1.00 26.48 475 GLY A CA 1
ATOM 1342 C C . GLY A 1 203 ? -23.967 38.768 21.330 1.00 25.86 475 GLY A C 1
ATOM 1343 O O . GLY A 1 203 ? -24.661 39.729 20.982 1.00 25.36 475 GLY A O 1
ATOM 1344 N N . ARG A 1 204 ? -23.968 38.267 22.555 1.00 25.42 476 ARG A N 1
ATOM 1345 C CA . ARG A 1 204 ? -24.760 38.851 23.613 1.00 26.08 476 ARG A CA 1
ATOM 1346 C C . ARG A 1 204 ? -24.357 40.271 23.884 1.00 25.26 476 ARG A C 1
ATOM 1347 O O . ARG A 1 204 ? -25.208 41.131 24.070 1.00 25.47 476 ARG A O 1
ATOM 1355 N N . LEU A 1 205 ? -23.057 40.500 23.912 1.00 24.72 477 LEU A N 1
ATOM 1356 C CA . LEU A 1 205 ? -22.518 41.836 23.948 1.00 25.06 477 LEU A CA 1
ATOM 1357 C C . LEU A 1 205 ? -22.990 42.667 22.759 1.00 24.03 477 LEU A C 1
ATOM 1358 O O . LEU A 1 205 ? -23.452 43.765 22.959 1.00 23.68 477 LEU A O 1
ATOM 1363 N N . LEU A 1 206 ? -22.879 42.153 21.536 1.00 23.71 478 LEU A N 1
ATOM 1364 C CA . LEU A 1 206 ? -23.257 42.945 20.336 1.00 23.32 478 LEU A CA 1
ATOM 1365 C C . LEU A 1 206 ? -24.730 43.322 20.350 1.00 22.82 478 LEU A C 1
ATOM 1366 O O . LEU A 1 206 ? -25.081 44.405 19.918 1.00 22.24 478 LEU A O 1
ATOM 1371 N N . LEU A 1 207 ? -25.579 42.456 20.918 1.00 22.44 479 LEU A N 1
ATOM 1372 C CA . LEU A 1 207 ? -27.007 42.722 20.986 1.00 21.84 479 LEU A CA 1
ATOM 1373 C C . LEU A 1 207 ? -27.396 43.865 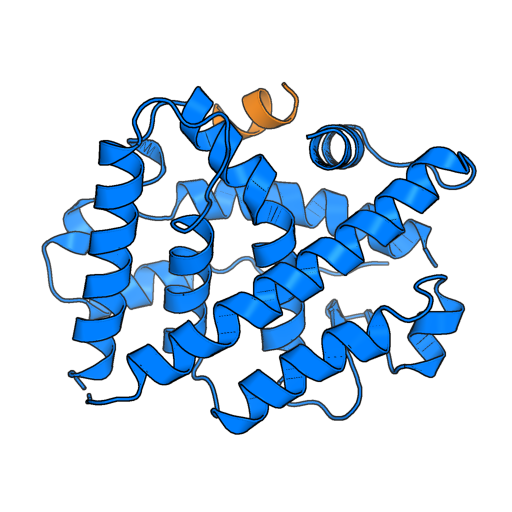21.949 1.00 22.37 479 LEU A C 1
ATOM 1374 O O . LEU A 1 207 ? -28.566 44.255 21.992 1.00 22.12 479 LEU A O 1
ATOM 1379 N N . THR A 1 208 ? -26.443 44.401 22.721 1.00 22.58 480 THR A N 1
ATOM 1380 C CA . THR A 1 208 ? -26.691 45.646 23.482 1.00 22.68 480 THR A CA 1
ATOM 1381 C C . THR A 1 208 ? -26.333 46.932 22.723 1.00 22.06 480 THR A C 1
ATOM 1382 O O . THR A 1 208 ? -26.649 48.039 23.166 1.00 22.08 480 THR A O 1
ATOM 1386 N N . LEU A 1 209 ? -25.693 46.800 21.575 1.00 21.48 481 LEU A N 1
ATOM 1387 C CA . LEU A 1 209 ? -25.365 47.978 20.765 1.00 21.32 481 LEU A CA 1
ATOM 1388 C C . LEU A 1 209 ? -26.570 48.775 20.191 1.00 20.78 481 LEU A C 1
ATOM 1389 O O . LEU A 1 209 ? -26.542 49.978 20.175 1.00 19.74 481 LEU A O 1
ATOM 1394 N N . PRO A 1 210 ? -27.604 48.118 19.696 1.00 20.58 482 PRO A N 1
ATOM 1395 C CA . PRO A 1 210 ? -28.779 48.849 19.240 1.00 20.98 482 PRO A CA 1
ATOM 1396 C C . PRO A 1 210 ? -29.340 49.783 20.323 1.00 21.76 482 PRO A C 1
ATOM 1397 O O . PRO A 1 210 ? -29.598 50.956 20.049 1.00 21.47 482 PRO A O 1
ATOM 1401 N N . LEU A 1 211 ? -29.486 49.273 21.545 1.00 22.30 483 LEU A N 1
ATOM 1402 C CA . LEU A 1 211 ? -29.911 50.104 22.696 1.00 22.13 483 LEU A CA 1
ATOM 1403 C C . LEU A 1 211 ? -28.904 51.199 23.056 1.00 21.89 483 LEU A C 1
ATOM 1404 O O . LEU A 1 211 ? -29.288 52.317 23.449 1.00 22.22 483 LEU A O 1
ATOM 1409 N N . LEU A 1 212 ? -27.618 50.894 22.956 1.00 21.62 484 LEU A N 1
ATOM 1410 C CA . LEU A 1 212 ? -26.611 51.911 23.207 1.00 21.89 484 LEU A CA 1
ATOM 1411 C C . LEU A 1 212 ? -26.788 53.073 22.211 1.00 22.16 484 LEU A C 1
ATOM 1412 O O . LEU A 1 212 ? -26.783 54.241 22.562 1.00 21.89 484 LEU A O 1
ATOM 1417 N N . ARG A 1 213 ? -27.009 52.754 20.961 1.00 23.34 485 ARG A N 1
ATOM 1418 C CA . ARG A 1 213 ? -27.133 53.806 19.946 1.00 24.06 485 ARG A CA 1
ATOM 1419 C C . ARG A 1 213 ? -28.460 54.604 20.057 1.00 24.33 485 ARG A C 1
ATOM 1420 O O . ARG A 1 213 ? -28.505 55.799 19.797 1.00 24.84 485 ARG A O 1
ATOM 1428 N N . GLN A 1 214 ? -29.541 53.951 20.445 1.00 25.03 486 GLN A N 1
ATOM 1429 C CA . GLN A 1 214 ? -30.825 54.631 20.606 1.00 25.22 486 GLN A CA 1
ATOM 1430 C C . GLN A 1 214 ? -30.711 55.567 21.806 1.00 25.08 486 GLN A C 1
ATOM 1431 O O . GLN A 1 214 ? -31.149 56.718 21.753 1.00 25.70 486 GLN A O 1
ATOM 1437 N N . THR A 1 215 ? -30.077 55.086 22.870 1.00 24.61 487 THR A N 1
ATOM 1438 C CA . THR A 1 215 ? -29.937 55.863 24.099 1.00 24.88 487 THR A CA 1
ATOM 1439 C C . THR A 1 215 ? -29.099 57.110 23.872 1.00 24.83 487 THR A C 1
ATOM 1440 O O . THR A 1 215 ? -29.480 58.189 24.279 1.00 25.20 487 THR A O 1
ATOM 1444 N N . ALA A 1 216 ? -27.949 56.943 23.230 1.00 24.23 488 ALA A N 1
ATOM 1445 C CA . ALA A 1 216 ? -27.137 58.062 22.811 1.00 24.12 488 ALA A CA 1
ATOM 1446 C C . ALA A 1 216 ? -27.896 59.093 21.964 1.00 24.24 488 ALA A C 1
ATOM 1447 O O . ALA A 1 216 ? -27.718 60.294 22.161 1.00 23.93 488 ALA A O 1
ATOM 1449 N N . GLY A 1 217 ? -28.723 58.648 21.028 1.00 24.64 489 GLY A N 1
ATOM 1450 C CA . GLY A 1 217 ? -29.501 59.572 20.208 1.00 25.44 489 GLY A CA 1
ATOM 1451 C C . GLY A 1 217 ? -30.532 60.351 21.005 1.00 27.25 489 GLY A C 1
ATOM 1452 O O . GLY A 1 217 ? -30.893 61.484 20.661 1.00 26.84 489 GLY A O 1
ATOM 1453 N N . LYS A 1 218 ? -31.045 59.743 22.083 1.00 28.84 490 LYS A N 1
ATOM 1454 C CA . LYS A 1 218 ? -31.934 60.469 23.000 1.00 29.36 490 LYS A CA 1
ATOM 1455 C C . LYS A 1 218 ? -31.169 61.555 23.757 1.00 29.58 490 LYS A C 1
ATOM 1456 O O . LYS A 1 218 ? -31.652 62.655 23.931 1.00 30.31 490 LYS A O 1
ATOM 1462 N N . VAL A 1 219 ? -29.984 61.237 24.227 1.00 30.46 491 VAL A N 1
ATOM 1463 C CA . VAL A 1 219 ? -29.170 62.201 24.952 1.00 31.38 491 VAL A CA 1
ATOM 1464 C C . VAL A 1 219 ? -28.838 63.356 24.032 1.00 32.48 491 VAL A C 1
ATOM 1465 O O . VAL A 1 219 ? -28.990 64.491 24.419 1.00 32.36 491 VAL A O 1
ATOM 1469 N N . LEU A 1 220 ? -28.454 63.052 22.791 1.00 34.07 492 LEU A N 1
ATOM 1470 C CA . LEU A 1 220 ? -28.195 64.073 21.771 1.00 35.14 492 LEU A CA 1
ATOM 1471 C C . LEU A 1 220 ? -29.367 65.008 21.530 1.00 35.34 492 LEU A C 1
ATOM 1472 O O . LEU A 1 220 ? -29.193 66.214 21.454 1.00 35.15 492 LEU A O 1
ATOM 1477 N N . ALA A 1 221 ? -30.542 64.439 21.349 1.00 35.75 493 ALA A N 1
ATOM 1478 C CA . ALA A 1 221 ? -31.739 65.230 21.068 1.00 37.01 493 ALA A CA 1
ATOM 1479 C C . ALA A 1 221 ? -32.052 66.159 22.232 1.00 37.88 493 ALA A C 1
ATOM 1480 O O . ALA A 1 221 ? -32.453 67.283 22.042 1.00 37.51 493 ALA A O 1
ATOM 1482 N N . HIS A 1 222 ? -31.812 65.703 23.441 1.00 39.95 494 HIS A N 1
ATOM 1483 C CA . HIS A 1 222 ? -32.101 66.532 24.595 1.00 41.74 494 HIS A CA 1
ATOM 1484 C C . HIS A 1 222 ? -31.171 67.747 24.643 1.00 43.21 494 HIS A C 1
ATOM 1485 O O . HIS A 1 222 ? -31.628 68.861 24.905 1.00 43.35 494 HIS A O 1
ATOM 1492 N N . PHE A 1 223 ? -29.878 67.538 24.399 1.00 44.64 495 PHE A N 1
ATOM 1493 C CA . PHE A 1 223 ? -28.909 68.632 24.487 1.00 45.98 495 PHE A CA 1
ATOM 1494 C C . PHE A 1 223 ? -28.933 69.545 23.254 1.00 47.63 495 PHE A C 1
ATOM 1495 O O . PHE A 1 223 ? -28.491 70.682 23.321 1.00 47.77 495 PHE A O 1
ATOM 1503 N N . TYR A 1 224 ? -29.458 69.053 22.142 1.00 49.83 496 TYR A N 1
ATOM 1504 C CA . TYR A 1 224 ? -29.666 69.882 20.975 1.00 52.01 496 TYR A CA 1
ATOM 1505 C C . TYR A 1 224 ? -30.828 70.832 21.275 1.00 53.42 496 TYR A C 1
ATOM 1506 O O . TYR A 1 224 ? -30.813 71.979 20.857 1.00 53.74 496 TYR A O 1
ATOM 1515 N N . GLY A 1 225 ? -31.826 70.348 22.010 1.00 55.16 497 GLY A N 1
ATOM 1516 C CA . GLY A 1 225 ? -32.919 71.178 22.484 1.00 56.42 497 GLY A CA 1
ATOM 1517 C C . GLY A 1 225 ? -32.437 72.288 23.405 1.00 57.69 497 GLY A C 1
ATOM 1518 O O . GLY A 1 225 ? -32.958 73.402 23.354 1.00 57.75 497 GLY A O 1
ATOM 1519 N N . VAL A 1 226 ? -31.441 71.986 24.235 1.00 59.36 498 VAL A N 1
ATOM 1520 C CA . VAL A 1 226 ? -30.849 72.963 25.151 1.00 61.17 498 VAL A CA 1
ATOM 1521 C C . VAL A 1 226 ? -30.077 74.043 24.369 1.00 63.08 498 VAL A C 1
ATOM 1522 O O . VAL A 1 226 ? -30.087 75.220 24.756 1.00 63.78 498 VAL A O 1
ATOM 1526 N N . LYS A 1 227 ? -29.429 73.648 23.269 1.00 64.95 499 LYS A N 1
ATOM 1527 C CA . LYS A 1 227 ? -28.747 74.590 22.381 1.00 66.27 499 LYS A CA 1
ATOM 1528 C C . LYS A 1 227 ? -29.703 75.676 21.897 1.00 67.27 499 LYS A C 1
ATOM 1529 O O . LYS A 1 227 ? -29.378 76.860 21.946 1.00 67.45 499 LYS A O 1
ATOM 1535 N N . LEU A 1 228 ? -30.885 75.256 21.453 1.00 68.68 500 LEU A N 1
ATOM 1536 C CA . LEU A 1 228 ? -31.882 76.149 20.855 1.00 69.75 500 LEU A CA 1
ATOM 1537 C C . LEU A 1 228 ? -32.437 77.173 21.844 1.00 70.59 500 LEU A C 1
ATOM 1538 O O . LEU A 1 228 ? -32.617 78.336 21.495 1.00 70.95 500 LEU A O 1
ATOM 1543 N N . GLU A 1 229 ? -32.710 76.736 23.071 1.00 71.58 501 GLU A N 1
ATOM 1544 C CA . GLU A 1 229 ? -33.160 77.635 24.138 1.00 72.22 501 GLU A CA 1
ATOM 1545 C C . GLU A 1 229 ? -32.207 78.830 24.297 1.00 72.20 501 GLU A C 1
ATOM 1546 O O . GLU A 1 229 ? -32.651 79.961 24.504 1.00 72.40 501 GLU A O 1
ATOM 1552 N N . GLY A 1 230 ? -30.903 78.575 24.216 1.00 71.91 502 GLY A N 1
ATOM 1553 C CA . GLY A 1 230 ? -29.919 79.638 24.267 1.00 71.72 502 GLY A CA 1
ATOM 1554 C C . GLY A 1 230 ? -29.622 80.174 25.657 1.00 71.72 502 GLY A C 1
ATOM 1555 O O . GLY A 1 230 ? -28.782 81.077 25.788 1.00 71.77 502 GLY A O 1
ATOM 1556 N N . LYS A 1 231 ? -30.285 79.639 26.689 1.00 71.45 503 LYS A N 1
ATOM 1557 C CA . LYS A 1 231 ? -29.995 80.033 28.076 1.00 71.38 503 LYS A CA 1
ATOM 1558 C C . LYS A 1 231 ? -28.587 79.574 28.435 1.00 70.63 503 LYS A C 1
ATOM 1559 O O . LYS A 1 231 ? -27.687 80.389 28.663 1.00 70.68 503 LYS A O 1
ATOM 1565 N N . VAL A 1 232 ? -28.402 78.256 28.436 1.00 69.94 504 VAL A N 1
ATOM 1566 C CA . VAL A 1 232 ? -27.175 77.639 28.937 1.00 69.13 504 VAL A CA 1
ATOM 1567 C C . VAL A 1 232 ? -26.055 77.839 27.924 1.00 68.37 504 VAL A C 1
ATOM 1568 O O . VAL A 1 232 ? -26.200 77.412 26.776 1.00 68.34 504 VAL A O 1
ATOM 1572 N N . PRO A 1 233 ? -24.958 78.489 28.327 1.00 67.47 505 PRO A N 1
ATOM 1573 C CA . PRO A 1 233 ? -23.778 78.620 27.451 1.00 66.91 505 PRO A CA 1
ATOM 1574 C C . PRO A 1 233 ? -22.986 77.303 27.321 1.00 66.03 505 PRO A C 1
ATOM 1575 O O . PRO A 1 233 ? -22.771 76.555 28.292 1.00 66.00 505 PRO A O 1
ATOM 1579 N N . MET A 1 234 ? -22.557 77.028 26.098 1.00 64.84 506 MET A N 1
ATOM 1580 C CA . MET A 1 234 ? -21.845 75.800 25.789 1.00 63.70 506 MET A CA 1
ATOM 1581 C C . MET A 1 234 ? -20.565 76.140 25.070 1.00 62.47 506 MET A C 1
ATOM 1582 O O . MET A 1 234 ? -20.525 77.080 24.282 1.00 62.17 506 MET A O 1
ATOM 1587 N N . HIS A 1 235 ? -19.527 75.357 25.327 1.00 61.04 507 HIS A N 1
ATOM 1588 C CA . HIS A 1 235 ? -18.228 75.592 24.715 1.00 60.29 507 HIS A CA 1
ATOM 1589 C C . HIS A 1 235 ? -18.226 75.185 23.246 1.00 58.51 507 HIS A C 1
ATOM 1590 O O . HIS A 1 235 ? -19.105 74.466 22.794 1.00 58.04 507 HIS A O 1
ATOM 1597 N N . LYS A 1 236 ? -17.216 75.659 22.524 1.00 56.96 508 LYS A N 1
ATOM 1598 C CA . LYS A 1 236 ? -17.131 75.543 21.068 1.00 55.81 508 LYS A CA 1
ATOM 1599 C C . LYS A 1 236 ? -17.254 74.105 20.583 1.00 53.82 508 LYS A C 1
ATOM 1600 O O . LYS A 1 236 ? -18.106 73.800 19.755 1.00 53.08 508 LYS A O 1
ATOM 1606 N N . LEU A 1 237 ? -16.374 73.244 21.096 1.00 51.88 509 LEU A N 1
ATOM 1607 C CA . LEU A 1 237 ? -16.277 71.843 20.679 1.00 50.52 509 LEU A CA 1
ATOM 1608 C C . LEU A 1 237 ? -17.614 71.114 20.840 1.00 49.80 509 LEU A C 1
ATOM 1609 O O . LEU A 1 237 ? -18.038 70.403 19.928 1.00 48.43 509 LEU A O 1
ATOM 1614 N N . PHE A 1 238 ? -18.267 71.325 21.988 1.00 49.06 510 PHE A N 1
ATOM 1615 C CA . PHE A 1 238 ? -19.565 70.714 22.280 1.00 49.06 510 PHE A CA 1
ATOM 1616 C C . PHE A 1 238 ? -20.640 71.146 21.265 1.00 48.58 510 PHE A C 1
ATOM 1617 O O . PHE A 1 238 ? -21.407 70.315 20.779 1.00 48.44 510 PHE A O 1
ATOM 1625 N N . LEU A 1 239 ? -20.688 72.435 20.941 1.00 47.96 511 LEU A N 1
ATOM 1626 C CA . LEU A 1 239 ? -21.604 72.945 19.916 1.00 47.94 511 LEU A CA 1
ATOM 1627 C C . LEU A 1 239 ? 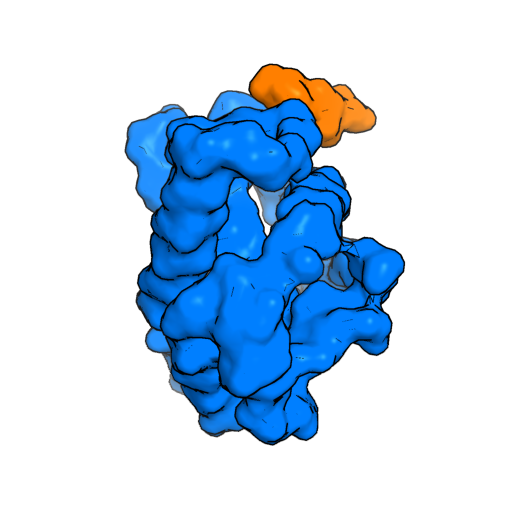-21.317 72.341 18.555 1.00 47.00 511 LEU A C 1
ATOM 1628 O O . LEU A 1 239 ? -22.215 71.898 17.859 1.00 47.31 511 LEU A O 1
ATOM 1633 N N . GLU A 1 240 ? -20.059 72.361 18.166 1.00 46.45 512 GLU A N 1
ATOM 1634 C CA . GLU A 1 240 ? -19.624 71.763 16.910 1.00 46.17 512 GLU A CA 1
ATOM 1635 C C . GLU A 1 240 ? -20.068 70.297 16.762 1.00 45.76 512 GLU A C 1
ATOM 1636 O O . GLU A 1 240 ? -20.508 69.893 15.678 1.00 45.66 512 GLU A O 1
ATOM 1642 N N . MET A 1 241 ? -19.974 69.511 17.839 1.00 45.16 513 MET A N 1
ATOM 1643 C CA . MET A 1 241 ? -20.322 68.096 17.776 1.00 45.30 513 MET A CA 1
ATOM 1644 C C . MET A 1 241 ? -21.828 67.871 17.776 1.00 46.39 513 MET A C 1
ATOM 1645 O O . MET A 1 241 ? -22.306 66.884 17.229 1.00 47.10 513 MET A O 1
ATOM 1650 N N . LEU A 1 242 ? -22.577 68.777 18.392 1.00 47.59 514 LEU A N 1
ATOM 1651 C CA . LEU A 1 242 ? -24.036 68.749 18.336 1.00 48.50 514 LEU A CA 1
ATOM 1652 C C . LEU A 1 242 ? -24.576 69.106 16.955 1.00 49.57 514 LEU A C 1
ATOM 1653 O O . LEU A 1 242 ? -25.571 68.535 16.512 1.00 49.90 514 LEU A O 1
ATOM 1658 N N . GLU A 1 243 ? -23.925 70.049 16.280 1.00 50.87 515 GLU A N 1
ATOM 1659 C CA . GLU A 1 243 ? -24.310 70.436 14.922 1.00 51.86 515 GLU A CA 1
ATOM 1660 C C . GLU A 1 243 ? -24.155 69.246 13.969 1.00 52.93 515 GLU A C 1
ATOM 1661 O O . GLU A 1 243 ? -25.034 68.983 13.146 1.00 53.80 515 GLU A O 1
ATOM 1663 N N . ALA A 1 244 ? -23.064 68.496 14.132 1.00 53.94 516 ALA A N 1
ATOM 1664 C CA . ALA A 1 244 ? -22.752 67.320 13.303 1.00 54.39 516 ALA A CA 1
ATOM 1665 C C . ALA A 1 244 ? -23.599 66.069 13.610 1.00 54.86 516 ALA A C 1
ATOM 1666 O O . ALA A 1 244 ? -24.838 66.086 13.563 1.00 55.63 516 ALA A O 1
ATOM 1668 N N . SER B 2 4 ? -13.338 71.018 12.742 1.00 42.64 208 SER P N 1
ATOM 1669 C CA . SER B 2 4 ? -12.491 72.252 12.897 1.00 43.41 208 SER P CA 1
ATOM 1670 C C . SER B 2 4 ? -11.879 72.407 14.292 1.00 42.66 208 SER P C 1
ATOM 1671 O O . SER B 2 4 ? -10.664 72.347 14.408 1.00 43.98 208 SER P O 1
ATOM 1674 N N . GLU B 2 5 ? -12.665 72.611 15.348 1.00 41.61 209 GLU P N 1
ATOM 1675 C CA . GLU B 2 5 ? -12.105 72.391 16.704 1.00 41.79 209 GLU P CA 1
ATOM 1676 C C . GLU B 2 5 ? -11.657 70.923 16.805 1.00 40.68 209 GLU P C 1
ATOM 1677 O O . GLU B 2 5 ? -10.593 70.601 17.300 1.00 40.83 209 GLU P O 1
ATOM 1683 N N . LEU B 2 6 ? -12.514 70.053 16.315 1.00 39.79 210 LEU P N 1
ATOM 1684 C CA . LEU B 2 6 ? -12.233 68.645 16.182 1.00 39.03 210 LEU P CA 1
ATOM 1685 C C . LEU B 2 6 ? -10.983 68.399 15.338 1.00 38.74 210 LEU P C 1
ATOM 1686 O O . LEU B 2 6 ? -10.158 67.558 15.685 1.00 38.26 210 LEU P O 1
ATOM 1691 N N . LEU B 2 7 ? -10.814 69.125 14.239 1.00 38.95 211 LEU P N 1
ATOM 1692 C CA . LEU B 2 7 ? -9.584 68.940 13.456 1.00 39.09 211 LEU P CA 1
ATOM 1693 C C . LEU B 2 7 ? -8.361 69.304 14.286 1.00 39.20 211 LEU P C 1
ATOM 1694 O O . LEU B 2 7 ? -7.353 68.605 14.224 1.00 38.99 211 LEU P O 1
ATOM 1699 N N . LYS B 2 8 ? -8.453 70.368 15.080 1.00 39.78 212 LYS P N 1
ATOM 1700 C CA . LYS B 2 8 ? -7.325 70.795 15.907 1.00 40.99 212 LYS P CA 1
ATOM 1701 C C . LYS B 2 8 ? -6.933 69.753 16.948 1.00 41.07 212 LYS P C 1
ATOM 1702 O O . LYS B 2 8 ? -5.749 69.496 17.132 1.00 40.59 212 LYS P O 1
ATOM 1708 N N . TYR B 2 9 ? -7.895 69.123 17.622 1.00 41.84 213 TYR P N 1
ATOM 1709 C CA . TYR B 2 9 ? -7.502 68.071 18.589 1.00 42.40 213 TYR P CA 1
ATOM 1710 C C . TYR B 2 9 ? -7.049 66.772 17.929 1.00 42.40 213 TYR P C 1
ATOM 1711 O O . TYR B 2 9 ? -6.260 66.034 18.524 1.00 42.41 213 TYR P O 1
ATOM 1720 N N . LEU B 2 10 ? -7.529 66.487 16.720 1.00 42.43 214 LEU P N 1
ATOM 1721 C CA . LEU B 2 10 ? -7.154 65.249 16.034 1.00 43.25 214 LEU P CA 1
ATOM 1722 C C . LEU B 2 10 ? -5.709 65.256 15.529 1.00 44.22 214 LEU P C 1
ATOM 1723 O O . LEU B 2 10 ? -5.045 64.220 15.465 1.00 43.68 214 LEU P O 1
ATOM 1728 N N . THR B 2 11 ? -5.262 66.441 15.141 1.00 46.06 215 THR P N 1
ATOM 1729 C CA . THR B 2 11 ? -3.975 66.661 14.481 1.00 47.39 215 THR P CA 1
ATOM 1730 C C . THR B 2 11 ? -2.954 67.207 15.462 1.00 49.13 215 THR P C 1
ATOM 1731 O O . THR B 2 11 ? -1.822 67.474 15.079 1.00 49.30 215 THR P O 1
ATOM 1735 N N . THR B 2 12 ? -3.364 67.385 16.720 1.00 51.01 216 THR P N 1
ATOM 1736 C CA . THR B 2 12 ? -2.414 67.546 17.822 1.00 52.54 216 THR P CA 1
ATOM 1737 C C . THR B 2 12 ? -1.612 66.237 17.940 1.00 53.20 216 THR P C 1
ATOM 1738 O O . THR B 2 12 ? -0.471 66.221 18.418 1.00 54.04 216 THR P O 1
#

InterPro domains:
  IPR000536 Nuclear hormone receptor, ligand-binding domain [PF00104] (226-394)
  IPR000536 Nuclear hormone receptor, ligand-binding domain [PS51843] (193-421)
  IPR000536 Nuclear hormone receptor, ligand-binding domain [SM00430] (230-392)
  IPR001628 Zinc finger, nuclear hormone receptor-type [PF00105] (78-146)
  IPR001628 Zinc finger, nuclear hormone receptor-type [PR00047] (79-95)
  IPR001628 Zinc finger, nuclear hormone receptor-type [PR00047] (95-110)
  IPR001628 Zinc finger, nuclear hormone receptor-type [PR00047] (128-136)
  IPR001628 Zinc finger, nuclear hormone receptor-type [PR00047] (136-144)
  IPR001628 Zinc finger, nuclear hormone receptor-type [PS00031] (79-105)
  IPR001628 Zinc finger, nuclear hormone receptor-type [PS51030] (76-151)
  IPR001628 Zinc finger, nuclear hormone receptor-type [SM00399] (76-147)
  IPR001723 Nuclear hormone receptor [PR00398] (140-150)
  IPR001723 Nuclear hormone receptor [PR00398] (231-252)
  IPR001723 Nuclear hormone receptor [PR00398] (252-268)
  IPR001723 Nuclear hormone receptor [PR00398] (319-334)
  IPR001723 Nuclear hormone receptor [PR00398] (380-397)
  IPR013088 Zinc finger, NHR/GATA-type [G3DSA:3.30.50.10] (72-168)
  IPR024178 Estrogen receptor/oestrogen-related receptor [PIRSF002527] (51-422)
  IPR027289 Oestrogen-related receptor [PIRSF500939] (8-423)
  IPR035500 Nuclear hormone receptor-like domain superfamily [G3DSA:1.10.565.10] (187-423)

CATH classification: 1.10.565.10

B-factor: mean 41.33, std 13.51, range [6.31, 78.51]

Organism: Homo sapiens (NCBI:txid9606)